Protein AF-A0A183KLT4-F1 (afdb_monomer_lite)

Radius of gyration: 26.8 Å; chains: 1; bounding box: 71×39×70 Å

pLDDT: mean 81.09, std 16.07, range [21.83, 98.5]

Organism: NCBI:txid6186

Secondary structure (DSSP, 8-state):
---------S--EEEEEEEEEEEESSTT--PPPEEEEEEEEESSS-EEEEEEEEE-TT-HHHHHHGGGHHHHHHHHTTT-EE-TT-SS------HHHHTGGGSS-EEEEEEEEETTTEEEEEEEEEEEEEEETTTEEEEEEEEEEE-SS-----SS-EEEEEEEES-TT---SEEEEE-TTS-EEEEEEEEEEEE----TT---SSPPEEEEEEEEEEE---GGGSTT-SSPSS-EEEEEEPTT-EEEEE---TTS-EEEEEEE-EEEESSPPPTTTT---SSTTEEEEEETTEEEEEEPTT-EE-TTS-EE-S--S--EETTEEPPTTEEEEETTTTEEEEPTTEEE-SSS-EEE---EETTEEPP-

InterPro domains:
  IPR000742 EGF-like domain [PS01186] (340-354)
  IPR000742 EGF-like domain [PS50026] (317-355)
  IPR000742 EGF-like domain [SM00181] (275-312)
  IPR000742 EGF-like domain [SM00181] (320-355)

Structure (mmCIF, N/CA/C/O backbone):
data_AF-A0A183KLT4-F1
#
_entry.id   AF-A0A183KLT4-F1
#
loop_
_atom_site.group_PDB
_atom_site.id
_atom_site.type_symbol
_atom_site.label_atom_id
_atom_site.label_alt_id
_atom_site.label_comp_id
_atom_site.label_asym_id
_atom_site.label_entity_id
_atom_site.label_seq_id
_atom_site.pdbx_PDB_ins_code
_atom_site.Cartn_x
_atom_site.Cartn_y
_atom_site.Cartn_z
_atom_site.occupancy
_atom_site.B_iso_or_equiv
_atom_site.auth_seq_id
_atom_site.auth_comp_id
_atom_site.auth_asym_id
_atom_site.auth_atom_id
_atom_site.pdbx_PDB_model_num
ATOM 1 N N . TYR A 1 1 ? -17.622 7.229 -24.997 1.00 25.64 1 TYR A N 1
ATOM 2 C CA . TYR A 1 1 ? -16.315 6.551 -25.055 1.00 25.64 1 TYR A CA 1
ATOM 3 C C . TYR A 1 1 ? -15.224 7.603 -25.123 1.00 25.64 1 TYR A C 1
ATOM 5 O O . TYR A 1 1 ? -14.810 7.983 -26.207 1.00 25.64 1 TYR A O 1
ATOM 13 N N . VAL A 1 2 ? -14.816 8.130 -23.969 1.00 21.83 2 VAL A N 1
ATOM 14 C CA . VAL A 1 2 ? -13.591 8.927 -23.861 1.00 21.83 2 VAL A CA 1
ATOM 15 C C . VAL A 1 2 ? -12.573 7.993 -23.232 1.00 21.83 2 VAL A C 1
ATOM 17 O O . VAL A 1 2 ? -12.642 7.698 -22.042 1.00 21.83 2 VAL A O 1
ATOM 20 N N . SER A 1 3 ? -11.702 7.434 -24.067 1.00 23.41 3 SER A N 1
ATOM 21 C CA . SER A 1 3 ? -10.514 6.732 -23.604 1.00 23.41 3 SER A CA 1
ATOM 22 C C . SER A 1 3 ? -9.622 7.754 -22.909 1.00 23.41 3 SER A C 1
ATOM 24 O O . SER A 1 3 ? -8.877 8.465 -23.575 1.00 23.41 3 SER A O 1
ATOM 26 N N . PHE A 1 4 ? -9.676 7.830 -21.580 1.00 30.61 4 PHE A N 1
ATOM 27 C CA . PHE A 1 4 ? -8.593 8.430 -20.806 1.00 30.61 4 PHE A CA 1
ATOM 28 C C . PHE A 1 4 ? -7.419 7.447 -20.813 1.00 30.61 4 PHE A C 1
ATOM 30 O O . PHE A 1 4 ? -7.148 6.727 -19.856 1.00 30.61 4 PHE A O 1
ATOM 37 N N . ALA A 1 5 ? -6.727 7.385 -21.949 1.00 31.80 5 ALA A N 1
ATOM 38 C CA . ALA A 1 5 ? -5.293 7.206 -21.891 1.00 31.80 5 ALA A CA 1
ATOM 39 C C . ALA A 1 5 ? -4.770 8.500 -21.265 1.00 31.80 5 ALA A C 1
ATOM 41 O O . ALA A 1 5 ? -4.877 9.559 -21.880 1.00 31.80 5 ALA A O 1
ATOM 42 N N . LEU A 1 6 ? -4.278 8.429 -20.027 1.00 35.75 6 LEU A N 1
ATOM 43 C CA . LEU A 1 6 ? -3.391 9.456 -19.494 1.00 35.75 6 LEU A CA 1
ATOM 44 C C . LEU A 1 6 ? -2.181 9.505 -20.433 1.00 35.75 6 LEU A C 1
ATOM 46 O O . LEU A 1 6 ? -1.230 8.740 -20.298 1.00 35.75 6 LEU A O 1
ATOM 50 N N . TYR A 1 7 ? -2.274 10.347 -21.458 1.00 32.38 7 TYR A N 1
ATOM 51 C CA . TYR A 1 7 ? -1.119 10.829 -22.186 1.00 32.38 7 TYR A CA 1
ATOM 52 C C . TYR A 1 7 ? -0.329 11.638 -21.164 1.00 32.38 7 TYR A C 1
ATOM 54 O O . TYR A 1 7 ? -0.763 12.702 -20.730 1.00 32.38 7 TYR A O 1
ATOM 62 N N . ILE A 1 8 ? 0.783 11.061 -20.718 1.00 40.00 8 ILE A N 1
ATOM 63 C CA . ILE A 1 8 ? 1.725 11.660 -19.779 1.00 40.00 8 ILE A CA 1
ATOM 64 C C . ILE A 1 8 ? 2.372 12.853 -20.496 1.00 40.00 8 ILE A C 1
ATOM 66 O O . ILE A 1 8 ? 3.409 12.732 -21.140 1.00 40.00 8 ILE A O 1
ATOM 70 N N . SER A 1 9 ? 1.715 14.010 -20.446 1.00 37.56 9 SER A N 1
ATOM 71 C CA . SER A 1 9 ? 2.406 15.294 -20.466 1.00 37.56 9 SER A CA 1
ATOM 72 C C . SER A 1 9 ? 2.870 15.577 -19.041 1.00 37.56 9 SER A C 1
ATOM 74 O O . SER A 1 9 ? 2.128 15.306 -18.101 1.00 37.56 9 SER A O 1
ATOM 76 N N . VAL A 1 10 ? 4.085 16.102 -18.908 1.00 48.03 10 VAL A N 1
ATOM 77 C CA . VAL A 1 10 ? 4.851 16.398 -17.683 1.00 48.03 10 VAL A CA 1
ATOM 78 C C . VAL A 1 10 ? 4.152 17.429 -16.774 1.00 48.03 10 VAL A C 1
ATOM 80 O O . VAL A 1 10 ? 4.676 18.505 -16.520 1.00 48.03 10 VAL A O 1
ATOM 83 N N . ASN A 1 11 ? 2.944 17.130 -16.306 1.00 58.62 11 ASN A N 1
ATOM 84 C CA . ASN A 1 11 ? 2.215 17.947 -15.349 1.00 58.62 11 ASN A CA 1
ATOM 85 C C . ASN A 1 11 ? 2.089 17.149 -14.059 1.00 58.62 11 ASN A C 1
ATOM 87 O O . ASN A 1 11 ? 1.485 16.072 -14.043 1.00 58.62 11 ASN A O 1
ATOM 91 N N . ASP A 1 12 ? 2.655 17.685 -12.984 1.00 72.00 12 ASP A N 1
ATOM 92 C CA . ASP A 1 12 ? 2.444 17.151 -11.648 1.00 72.00 12 ASP A CA 1
ATOM 93 C C . ASP A 1 12 ? 0.958 17.275 -11.294 1.00 72.00 12 ASP A C 1
ATOM 95 O O . ASP A 1 12 ? 0.362 18.349 -11.386 1.00 72.00 12 ASP A O 1
ATOM 99 N N . HIS A 1 13 ? 0.352 16.156 -10.917 1.00 83.19 13 HIS A N 1
ATOM 100 C CA . HIS A 1 13 ? -1.025 16.074 -10.461 1.00 83.19 13 HIS A CA 1
ATOM 101 C C . HIS A 1 13 ? -1.048 15.723 -8.981 1.00 83.19 13 HIS A C 1
ATOM 103 O O . HIS A 1 13 ? -0.407 14.768 -8.537 1.00 83.19 13 HIS A O 1
ATOM 109 N N . LYS A 1 14 ? -1.831 16.477 -8.217 1.00 88.19 14 LYS A N 1
ATOM 110 C CA . LYS A 1 14 ? -2.056 16.246 -6.797 1.00 88.19 14 LYS A CA 1
ATOM 111 C C . LYS A 1 14 ? -3.491 15.791 -6.562 1.00 88.19 14 LYS A C 1
ATOM 113 O O . LYS A 1 14 ? -4.429 16.470 -6.968 1.00 88.19 14 LYS A O 1
ATOM 118 N N . PHE A 1 15 ? -3.651 14.685 -5.849 1.00 90.88 15 PHE A N 1
ATOM 119 C CA . PHE A 1 15 ? -4.931 14.245 -5.306 1.00 90.88 15 PHE A CA 1
ATOM 120 C C . PHE A 1 15 ? -4.920 14.462 -3.797 1.00 90.88 15 PHE A C 1
ATOM 122 O O . PHE A 1 15 ? -3.949 14.086 -3.145 1.00 90.88 15 PHE A O 1
ATOM 129 N N . SER A 1 16 ? -5.969 15.067 -3.250 1.00 93.56 16 SER A N 1
ATOM 130 C CA . SER A 1 16 ? -6.101 15.306 -1.813 1.00 93.56 16 SER A CA 1
ATOM 131 C C . SER A 1 16 ? -7.477 14.873 -1.328 1.00 93.56 16 SER A C 1
ATOM 133 O O . SER A 1 16 ? -8.503 15.348 -1.815 1.00 93.56 16 SER A O 1
ATOM 135 N N . PHE A 1 17 ? -7.503 13.966 -0.365 1.00 95.12 17 PHE A N 1
ATOM 136 C CA . PHE A 1 17 ? -8.713 13.492 0.282 1.00 95.12 17 PHE A CA 1
ATOM 137 C C . PHE A 1 17 ? -8.612 13.738 1.777 1.00 95.12 17 PHE A C 1
ATOM 139 O O . PHE A 1 17 ? -7.556 13.557 2.386 1.00 95.12 17 PHE A O 1
ATOM 146 N N . SER A 1 18 ? -9.732 14.105 2.380 1.00 96.62 18 SER A N 1
ATOM 147 C CA . SER A 1 18 ? -9.857 14.231 3.826 1.00 96.62 18 SER A CA 1
ATOM 148 C C . SER A 1 18 ? -11.183 13.655 4.301 1.00 96.62 18 SER A C 1
ATOM 150 O O . SER A 1 18 ? -12.136 13.508 3.531 1.00 96.62 18 SER A O 1
ATOM 152 N N . GLY A 1 19 ? -11.239 13.297 5.576 1.00 96.38 19 GLY A N 1
ATOM 153 C CA . GLY A 1 19 ? -12.478 12.880 6.212 1.00 96.38 19 GLY A CA 1
ATOM 154 C C . GLY A 1 19 ? -12.228 12.269 7.575 1.00 96.38 19 GLY A C 1
ATOM 155 O O . GLY A 1 19 ? -11.370 12.751 8.319 1.00 96.38 19 GLY A O 1
ATOM 156 N N . SER A 1 20 ? -12.986 11.229 7.913 1.00 96.00 20 SER A N 1
ATOM 157 C CA . SER A 1 20 ? -12.966 10.636 9.248 1.00 96.00 20 SER A CA 1
ATOM 158 C C . SER A 1 20 ? -12.816 9.117 9.244 1.00 96.00 20 SER A C 1
ATOM 160 O O . SER A 1 20 ? -13.229 8.426 8.311 1.00 96.00 20 SER A O 1
ATOM 162 N N . LEU A 1 21 ? -12.232 8.622 10.333 1.00 96.06 21 LEU A N 1
ATOM 163 C CA . LEU A 1 21 ? -12.226 7.229 10.751 1.00 96.06 21 LEU A CA 1
ATOM 164 C C . LEU A 1 21 ? -13.146 7.083 11.966 1.00 96.06 21 LEU A C 1
ATOM 166 O O . LEU A 1 21 ? -12.898 7.675 13.020 1.00 96.06 21 LEU A O 1
ATOM 170 N N . THR A 1 22 ? -14.207 6.298 11.816 1.00 94.50 22 THR A N 1
ATOM 171 C CA . THR A 1 22 ? -15.121 5.931 12.903 1.00 94.50 22 THR A CA 1
ATOM 172 C C . THR A 1 22 ? -14.931 4.472 13.293 1.00 94.50 22 THR A C 1
ATOM 174 O O . THR A 1 22 ? -14.530 3.641 12.477 1.00 94.50 22 THR A O 1
ATOM 177 N N . THR A 1 23 ? -15.217 4.152 14.552 1.00 91.94 23 THR A N 1
ATOM 178 C CA . THR A 1 23 ? -15.043 2.810 15.109 1.00 91.94 23 THR A CA 1
ATOM 179 C C . THR A 1 23 ? -16.349 2.318 15.728 1.00 91.94 23 THR A C 1
ATOM 181 O O . THR A 1 23 ? -17.108 3.077 16.332 1.00 91.94 23 THR A O 1
ATOM 184 N N . ARG A 1 24 ? -16.643 1.031 15.539 1.00 89.44 24 ARG A N 1
ATOM 185 C CA . ARG A 1 24 ? -17.798 0.329 16.114 1.00 89.44 24 ARG A CA 1
ATOM 186 C C . ARG A 1 24 ? -17.339 -1.017 16.669 1.00 89.44 24 ARG A C 1
ATOM 188 O O . ARG A 1 24 ? -17.513 -2.053 16.027 1.00 89.44 24 ARG A O 1
ATOM 195 N N . PHE A 1 25 ? -16.715 -0.993 17.845 1.00 85.44 25 PHE A N 1
ATOM 196 C CA . PHE A 1 25 ? -16.162 -2.172 18.528 1.00 85.44 25 PHE A CA 1
ATOM 197 C C . PHE A 1 25 ? -16.965 -2.533 19.791 1.00 85.44 25 PHE A C 1
ATOM 199 O O . PHE A 1 25 ? -16.415 -2.633 20.887 1.00 85.44 25 PHE A O 1
ATOM 206 N N . GLY A 1 26 ? -18.283 -2.704 19.637 1.00 68.81 26 GLY A N 1
ATOM 207 C CA . GLY A 1 26 ? -19.222 -2.918 20.748 1.00 68.81 26 GLY A CA 1
ATOM 208 C C . GLY A 1 26 ? -19.766 -1.620 21.368 1.00 68.81 26 GLY A C 1
ATOM 209 O O . GLY A 1 26 ? -19.370 -0.522 20.987 1.00 68.81 26 GLY A O 1
ATOM 210 N N . ILE A 1 27 ? -20.717 -1.753 22.305 1.00 56.81 27 ILE A N 1
ATOM 211 C CA . ILE A 1 27 ? -21.512 -0.642 22.880 1.00 56.81 27 ILE A CA 1
ATOM 212 C C . ILE A 1 27 ? -20.676 0.270 23.802 1.00 56.81 27 ILE A C 1
ATOM 214 O O . ILE A 1 27 ? -21.000 1.443 23.957 1.00 56.81 27 ILE A O 1
ATOM 218 N N . GLU A 1 28 ? -19.587 -0.239 24.383 1.00 57.44 28 GLU A N 1
ATOM 219 C CA . GLU A 1 28 ? -18.785 0.479 25.390 1.00 57.44 28 GLU A CA 1
ATOM 220 C C . GLU A 1 28 ? -17.590 1.261 24.809 1.00 57.44 28 GLU A C 1
ATOM 222 O O . GLU A 1 28 ? -16.955 2.028 25.525 1.00 57.44 28 GLU A O 1
ATOM 227 N N . ASN A 1 29 ? -17.301 1.121 23.509 1.00 57.38 29 ASN A N 1
ATOM 228 C CA . ASN A 1 29 ? -16.076 1.627 22.874 1.00 57.38 29 ASN A CA 1
ATOM 229 C C . ASN A 1 29 ? -16.366 2.620 21.736 1.00 57.38 29 ASN A C 1
ATOM 231 O O . ASN A 1 29 ? -15.896 2.453 20.610 1.00 57.38 29 ASN A O 1
ATOM 235 N N . THR A 1 30 ? -17.162 3.656 22.005 1.00 57.12 30 THR A N 1
ATOM 236 C CA . THR A 1 30 ? -17.337 4.780 21.071 1.00 57.12 30 THR A CA 1
ATOM 237 C C . THR A 1 30 ? -16.272 5.845 21.323 1.00 57.12 30 THR A C 1
ATOM 239 O O . THR A 1 30 ? -16.405 6.636 22.259 1.00 57.12 30 THR A O 1
ATOM 242 N N . SER A 1 31 ? -15.225 5.889 20.493 1.00 66.31 31 SER A N 1
ATOM 243 C CA . SER A 1 31 ? -14.307 7.035 20.445 1.00 66.31 31 SER A CA 1
ATOM 244 C C . SER A 1 31 ? -14.887 8.159 19.590 1.00 66.31 31 SER A C 1
ATOM 246 O O . SER A 1 31 ? -15.681 7.930 18.673 1.00 66.31 31 SER A O 1
ATOM 248 N N . SER A 1 32 ? -14.430 9.386 19.840 1.00 75.56 32 SER A N 1
ATOM 249 C CA . SER A 1 32 ? -14.596 10.470 18.873 1.00 75.56 32 SER A CA 1
ATOM 250 C C . SER A 1 32 ? -14.031 10.050 17.507 1.00 75.56 32 SER A C 1
ATOM 252 O O . SER A 1 32 ? -13.032 9.324 17.464 1.00 75.56 32 SER A O 1
ATOM 254 N N . PRO A 1 33 ? -14.633 10.500 16.391 1.00 87.00 33 PRO A N 1
ATOM 255 C CA . PRO A 1 33 ? -14.085 10.243 15.068 1.00 87.00 33 PRO A CA 1
ATOM 256 C C . PRO A 1 33 ? -12.660 10.788 14.964 1.00 87.00 33 PRO A C 1
ATOM 258 O O . PRO A 1 33 ? -12.409 11.947 15.299 1.00 87.00 33 PRO A O 1
ATOM 261 N N . LEU A 1 34 ? -11.745 9.958 14.477 1.00 92.19 34 LEU A N 1
ATOM 262 C CA . LEU A 1 34 ? -10.384 10.374 14.167 1.00 92.19 34 LEU A CA 1
ATOM 263 C C . LEU A 1 34 ? -10.369 11.041 12.791 1.00 92.19 34 LEU A C 1
ATOM 265 O O . LEU A 1 34 ? -11.142 10.668 11.907 1.00 92.19 34 LEU A O 1
ATOM 269 N N . LEU A 1 35 ? -9.498 12.025 12.591 1.00 95.25 35 LEU A N 1
ATOM 270 C CA . LEU A 1 35 ? -9.359 12.677 11.291 1.00 95.25 35 LEU A CA 1
ATOM 271 C C . LEU A 1 35 ? -8.401 11.879 10.419 1.00 95.25 35 LEU A C 1
ATOM 273 O O . LEU A 1 35 ? -7.366 11.424 10.894 1.00 95.25 35 LEU A O 1
ATOM 277 N N . ILE A 1 36 ? -8.716 11.748 9.137 1.00 97.06 36 ILE A N 1
ATOM 278 C CA . ILE A 1 36 ? -7.855 11.063 8.172 1.00 97.06 36 ILE A CA 1
ATOM 279 C C . ILE A 1 36 ? -7.579 11.938 6.964 1.00 97.06 36 ILE A C 1
ATOM 281 O O . ILE A 1 36 ? -8.373 12.814 6.603 1.00 97.06 36 ILE A O 1
ATOM 285 N N . TYR A 1 37 ? -6.447 11.677 6.324 1.00 96.94 37 TYR A N 1
ATOM 286 C CA . TYR A 1 37 ? -6.060 12.352 5.098 1.00 96.94 37 TYR A CA 1
ATOM 287 C C . TYR A 1 37 ? -5.341 11.393 4.149 1.00 96.94 37 TYR A C 1
ATOM 289 O O . TYR A 1 37 ? -4.765 10.389 4.574 1.00 96.94 37 TYR A O 1
ATOM 297 N N . LEU A 1 38 ? -5.380 11.726 2.864 1.00 96.25 38 LEU A N 1
ATOM 298 C CA . LEU A 1 38 ? -4.627 11.077 1.800 1.00 96.25 38 LEU A CA 1
ATOM 299 C C . LEU A 1 38 ? -4.223 12.142 0.781 1.00 96.25 38 LEU A C 1
ATOM 301 O O . LEU A 1 38 ? -5.074 12.746 0.137 1.00 96.25 38 LEU A O 1
ATOM 305 N N . ASP A 1 39 ? -2.927 12.340 0.616 1.00 93.88 39 ASP A N 1
ATOM 306 C CA . ASP A 1 39 ? -2.317 13.241 -0.348 1.00 93.88 39 ASP A CA 1
ATOM 307 C C . ASP A 1 39 ? -1.417 12.434 -1.288 1.00 93.88 39 ASP A C 1
ATOM 309 O O . ASP A 1 39 ? -0.413 11.868 -0.867 1.00 93.88 39 ASP A O 1
ATOM 313 N N . ILE A 1 40 ? -1.749 12.397 -2.576 1.00 91.00 40 ILE A N 1
ATOM 314 C CA . ILE A 1 40 ? -0.975 11.695 -3.606 1.00 91.00 40 ILE A CA 1
ATOM 315 C C . ILE A 1 40 ? -0.411 12.736 -4.565 1.00 91.00 40 ILE A C 1
ATOM 317 O O . ILE A 1 40 ? -1.170 13.452 -5.218 1.00 91.00 40 ILE A O 1
ATOM 321 N N . GLN A 1 41 ? 0.912 12.808 -4.672 1.00 87.31 41 GLN A N 1
ATOM 322 C CA . GLN A 1 41 ? 1.616 13.572 -5.699 1.00 87.31 41 GLN A CA 1
ATOM 323 C C . GLN A 1 41 ? 2.084 12.610 -6.788 1.00 87.31 41 GLN A C 1
ATOM 325 O O . GLN A 1 41 ? 2.809 11.643 -6.532 1.00 87.31 41 GLN A O 1
ATOM 330 N N . HIS A 1 42 ? 1.631 12.867 -8.007 1.00 81.31 42 HIS A N 1
ATOM 331 C CA . HIS A 1 42 ? 1.930 12.069 -9.178 1.00 81.31 42 HIS A CA 1
ATOM 332 C C . HIS A 1 42 ? 2.584 12.946 -10.250 1.00 81.31 42 HIS A C 1
ATOM 334 O O . HIS A 1 42 ? 2.077 14.019 -10.548 1.00 81.31 42 HIS A O 1
ATOM 340 N N . GLY A 1 43 ? 3.687 12.489 -10.846 1.00 76.44 43 GLY A N 1
ATOM 341 C CA . GLY A 1 43 ? 4.427 13.238 -11.863 1.00 76.44 43 GLY A CA 1
ATOM 342 C C . GLY A 1 43 ? 5.936 13.105 -11.678 1.00 76.44 43 GLY A C 1
ATOM 343 O O . GLY A 1 43 ? 6.445 11.989 -11.521 1.00 76.44 43 GLY A O 1
ATOM 344 N N . SER A 1 44 ? 6.630 14.242 -11.702 1.00 72.69 44 SER A N 1
ATOM 345 C CA . SER A 1 44 ? 8.067 14.385 -11.452 1.00 72.69 44 SER A CA 1
ATOM 346 C C . SER A 1 44 ? 8.443 13.962 -10.029 1.00 72.69 44 SER A C 1
ATOM 348 O O . SER A 1 44 ? 9.407 13.220 -9.839 1.00 72.69 44 SER A O 1
ATOM 350 N N . LEU A 1 45 ? 7.626 14.345 -9.042 1.00 71.31 45 LEU A N 1
ATOM 351 C CA . LEU A 1 45 ? 7.724 13.886 -7.662 1.00 71.31 45 LEU A CA 1
ATOM 352 C C . LEU A 1 45 ? 6.628 12.846 -7.395 1.00 71.31 45 LEU A C 1
ATOM 354 O O . LEU A 1 45 ? 5.446 13.174 -7.300 1.00 71.31 45 LEU A O 1
ATOM 358 N N . ARG A 1 46 ? 7.014 11.571 -7.292 1.00 79.44 46 ARG A N 1
ATOM 359 C CA . ARG A 1 46 ? 6.089 10.461 -7.015 1.00 79.44 46 ARG A CA 1
ATOM 360 C C . ARG A 1 46 ? 6.086 10.173 -5.523 1.00 79.44 46 ARG A C 1
ATOM 362 O O . ARG A 1 46 ? 6.834 9.314 -5.075 1.00 79.44 46 ARG A O 1
ATOM 369 N N . ARG A 1 47 ? 5.270 10.895 -4.758 1.00 86.69 47 ARG A N 1
ATOM 370 C CA . ARG A 1 47 ? 5.188 10.730 -3.302 1.00 86.69 47 ARG A CA 1
ATOM 371 C C . ARG A 1 47 ? 3.744 10.779 -2.842 1.00 86.69 47 ARG A C 1
ATOM 373 O O . ARG A 1 47 ? 3.014 11.706 -3.174 1.00 86.69 47 ARG A O 1
ATOM 380 N N . SER A 1 48 ? 3.356 9.806 -2.040 1.00 91.88 48 SER A N 1
ATOM 381 C CA . SER A 1 48 ? 2.048 9.752 -1.397 1.00 91.88 48 SER A CA 1
ATOM 382 C C . SER A 1 48 ? 2.217 9.811 0.111 1.00 91.88 48 SER A C 1
ATOM 384 O O . SER A 1 48 ? 3.234 9.368 0.642 1.00 91.88 48 SER A O 1
ATOM 386 N N . SER A 1 49 ? 1.250 10.398 0.798 1.00 94.56 49 SER A N 1
ATOM 387 C CA . SER A 1 49 ? 1.183 10.450 2.250 1.00 94.56 49 SER A CA 1
ATOM 388 C C . SER A 1 49 ? -0.259 10.267 2.684 1.00 94.56 49 SER A C 1
ATOM 390 O O . SER A 1 49 ? -1.159 10.885 2.124 1.00 94.56 49 SER A O 1
ATOM 392 N N . SER A 1 50 ? -0.495 9.449 3.693 1.00 96.56 50 SER A N 1
ATOM 393 C CA . SER A 1 50 ? -1.807 9.301 4.315 1.00 96.56 50 SER A CA 1
ATOM 394 C C . SER A 1 50 ? -1.655 8.988 5.788 1.00 96.56 50 SER A C 1
ATOM 396 O O . SER A 1 50 ? -0.553 8.707 6.251 1.00 96.56 50 SER A O 1
ATOM 398 N N . GLY A 1 51 ? -2.743 9.062 6.542 1.00 96.31 51 GLY A N 1
ATOM 399 C CA . GLY A 1 51 ? -2.695 8.689 7.945 1.00 96.31 51 GLY A CA 1
ATOM 400 C C . GLY A 1 51 ? -3.831 9.257 8.771 1.00 96.31 51 GLY A C 1
ATOM 401 O O . GLY A 1 51 ? -4.869 9.663 8.242 1.00 96.31 51 GLY A O 1
ATOM 402 N N . ILE A 1 52 ? -3.604 9.273 10.082 1.00 95.75 52 ILE A N 1
ATOM 403 C CA . ILE A 1 52 ? -4.563 9.650 11.117 1.00 95.75 52 ILE A CA 1
ATOM 404 C C . ILE A 1 52 ? -4.036 10.884 11.844 1.00 95.75 52 ILE A C 1
ATOM 406 O O . ILE A 1 52 ? -2.869 10.933 12.220 1.00 95.75 52 ILE A O 1
ATOM 410 N N . ARG A 1 53 ? -4.899 11.869 12.083 1.00 93.38 53 ARG A N 1
ATOM 411 C CA . ARG A 1 53 ? -4.585 13.066 12.866 1.00 93.38 53 ARG A CA 1
ATOM 412 C C . ARG A 1 53 ? -5.398 13.124 14.148 1.00 93.38 53 ARG A C 1
ATOM 414 O O . ARG A 1 53 ? -6.569 12.739 14.160 1.00 93.38 53 ARG A O 1
ATOM 421 N N . GLY A 1 54 ? -4.792 13.685 15.190 1.00 89.69 54 GLY A N 1
ATOM 422 C CA . GLY A 1 54 ? -5.473 13.952 16.457 1.00 89.69 54 GLY A CA 1
ATOM 423 C C . GLY A 1 54 ? -5.660 12.718 17.346 1.00 89.69 54 GLY A C 1
ATOM 424 O O . GLY A 1 54 ? -6.571 12.697 18.173 1.00 89.69 54 GLY A O 1
ATOM 425 N N . GLY A 1 55 ? -4.836 11.684 17.167 1.00 89.31 55 GLY A N 1
ATOM 426 C CA . GLY A 1 55 ? -4.828 10.501 18.024 1.00 89.31 55 GLY A CA 1
ATOM 427 C C . GLY A 1 55 ? -4.326 10.804 19.433 1.00 89.31 55 GLY A C 1
ATOM 428 O O . GLY A 1 55 ? -3.623 11.788 19.651 1.00 89.31 55 GLY A O 1
ATOM 429 N N . ARG A 1 56 ? -4.671 9.964 20.409 1.00 88.75 56 ARG A N 1
ATOM 430 C CA . ARG A 1 56 ? -4.179 10.084 21.790 1.00 88.75 56 ARG A CA 1
ATOM 431 C C . ARG A 1 56 ? -3.515 8.781 22.204 1.00 88.75 56 ARG A C 1
ATOM 433 O O . ARG A 1 56 ? -4.103 7.721 22.041 1.00 88.75 56 ARG A O 1
ATOM 440 N N . THR A 1 57 ? -2.316 8.852 22.769 1.00 82.44 57 THR A N 1
ATOM 441 C CA . THR A 1 57 ? -1.506 7.667 23.120 1.00 82.44 57 THR A CA 1
ATOM 442 C C . THR A 1 57 ? -2.120 6.795 24.210 1.00 82.44 57 THR A C 1
ATOM 444 O O . THR A 1 57 ? -1.811 5.614 24.291 1.00 82.44 57 THR A O 1
ATOM 447 N N . ASN A 1 58 ? -2.988 7.363 25.048 1.00 84.44 58 ASN A N 1
ATOM 448 C CA . ASN A 1 58 ? -3.728 6.633 26.075 1.00 84.44 58 ASN A CA 1
ATOM 449 C C . ASN A 1 58 ? -5.073 6.073 25.580 1.00 84.44 58 ASN A C 1
ATOM 451 O O . ASN A 1 58 ? -5.775 5.417 26.348 1.00 84.44 58 ASN A O 1
ATOM 455 N N . ASP A 1 59 ? -5.458 6.347 24.331 1.00 88.88 59 ASP A N 1
ATOM 456 C CA . ASP A 1 59 ? -6.669 5.803 23.732 1.00 88.88 59 ASP A CA 1
ATOM 457 C C . ASP A 1 59 ? -6.363 4.449 23.079 1.00 88.88 59 ASP A C 1
ATOM 459 O O . ASP A 1 59 ? -5.698 4.364 22.044 1.00 88.88 59 ASP A O 1
ATOM 463 N N . ARG A 1 60 ? -6.901 3.380 23.675 1.00 90.94 60 ARG A N 1
ATOM 464 C CA . ARG A 1 60 ? -6.739 1.998 23.198 1.00 90.94 60 ARG A CA 1
ATOM 465 C C . ARG A 1 60 ? -7.248 1.804 21.771 1.00 90.94 60 ARG A C 1
ATOM 467 O O . ARG A 1 60 ? -6.737 0.957 21.034 1.00 90.94 60 ARG A O 1
ATOM 474 N N . ILE A 1 61 ? -8.255 2.580 21.362 1.00 91.31 61 ILE A N 1
ATOM 475 C CA . ILE A 1 61 ? -8.773 2.545 19.994 1.00 91.31 61 ILE A CA 1
ATOM 476 C C . ILE A 1 61 ? -7.714 3.089 19.045 1.00 91.31 61 ILE A C 1
ATOM 478 O O . ILE A 1 61 ? -7.388 2.418 18.070 1.00 91.31 61 ILE A O 1
ATOM 482 N N . TYR A 1 62 ? -7.133 4.250 19.344 1.00 91.81 62 TYR A N 1
ATOM 483 C CA . TYR A 1 62 ? -6.064 4.817 18.527 1.00 91.81 62 TYR A CA 1
ATOM 484 C C . TYR A 1 62 ? -4.840 3.890 18.470 1.00 91.81 62 TYR A C 1
ATOM 486 O O . TYR A 1 62 ? -4.376 3.583 17.372 1.00 91.81 62 TYR A O 1
ATOM 494 N N . SER A 1 63 ? -4.391 3.351 19.609 1.00 91.00 63 SER A N 1
ATOM 495 C CA . SER A 1 63 ? -3.291 2.373 19.668 1.00 91.00 63 SER A CA 1
ATOM 496 C C . SER A 1 63 ? -3.553 1.142 18.796 1.00 91.00 63 SER A C 1
ATOM 498 O O . SER A 1 63 ? -2.670 0.700 18.065 1.00 91.00 63 SER A O 1
ATOM 500 N N . THR A 1 64 ? -4.787 0.631 18.786 1.00 93.06 64 THR A N 1
ATOM 501 C CA . THR A 1 64 ? -5.183 -0.486 17.909 1.00 93.06 64 THR A CA 1
ATOM 502 C C . THR A 1 64 ? -5.242 -0.064 16.437 1.00 93.06 64 THR A C 1
ATOM 504 O O . THR A 1 64 ? -4.792 -0.797 15.557 1.00 93.06 64 THR A O 1
ATOM 507 N N . MET A 1 65 ? -5.759 1.133 16.143 1.00 93.56 65 MET A N 1
ATOM 508 C CA . MET A 1 65 ? -5.842 1.678 14.782 1.00 93.56 65 MET A CA 1
ATOM 509 C C . MET A 1 65 ? -4.479 2.022 14.184 1.00 93.56 65 MET A C 1
ATOM 511 O O . MET A 1 65 ? -4.392 2.191 12.976 1.00 93.56 65 MET A O 1
ATOM 515 N N . ARG A 1 66 ? -3.391 2.039 14.956 1.00 92.94 66 ARG A N 1
ATOM 516 C CA . ARG A 1 66 ? -2.039 2.140 14.389 1.00 92.94 66 ARG A CA 1
ATOM 517 C C . ARG A 1 66 ? -1.624 0.915 13.574 1.00 92.94 66 ARG A C 1
ATOM 519 O O . ARG A 1 66 ? -0.774 1.044 12.704 1.00 92.94 66 ARG A O 1
ATOM 526 N N . LEU A 1 67 ? -2.245 -0.244 13.794 1.00 94.06 67 LEU A N 1
ATOM 527 C CA . LEU A 1 67 ? -1.926 -1.482 13.071 1.00 94.06 67 LEU A CA 1
ATOM 528 C C . LEU A 1 67 ? -2.524 -1.555 11.655 1.00 94.06 67 LEU A C 1
ATOM 530 O O . LEU A 1 67 ? -2.332 -2.541 10.946 1.00 94.06 67 LEU A O 1
ATOM 534 N N . ILE A 1 68 ? -3.259 -0.525 11.226 1.00 95.31 68 ILE A N 1
ATOM 535 C CA . ILE A 1 68 ? -3.970 -0.515 9.938 1.00 95.31 68 ILE A CA 1
ATOM 536 C C . ILE A 1 68 ? -3.135 0.130 8.824 1.00 95.31 68 ILE A C 1
ATOM 538 O O . ILE A 1 68 ? -3.681 0.449 7.769 1.00 95.31 68 ILE A O 1
ATOM 542 N N . THR A 1 69 ? -1.818 0.287 9.010 1.00 94.31 69 THR A N 1
ATOM 543 C CA . THR A 1 69 ? -0.898 0.786 7.970 1.00 94.31 69 THR A CA 1
ATOM 544 C C . THR A 1 69 ? -1.073 0.116 6.601 1.00 94.31 69 THR A C 1
ATOM 546 O O . THR A 1 69 ? -0.986 0.848 5.610 1.00 94.31 69 THR A O 1
ATOM 549 N N . PRO A 1 70 ? -1.477 -1.173 6.467 1.00 94.81 70 PRO A N 1
ATOM 550 C CA . PRO A 1 70 ? -1.790 -1.733 5.153 1.00 94.81 70 PRO A CA 1
ATOM 551 C C . PRO A 1 70 ? -2.900 -0.996 4.398 1.00 94.81 70 PRO A C 1
ATOM 553 O O . PRO A 1 70 ? -2.831 -0.872 3.175 1.00 94.81 70 PRO A O 1
ATOM 556 N N . VAL A 1 71 ? -3.898 -0.448 5.101 1.00 97.31 71 VAL A N 1
ATOM 557 C CA . VAL A 1 71 ? -4.925 0.413 4.492 1.00 97.31 71 VAL A CA 1
ATOM 558 C C . VAL A 1 71 ? -4.258 1.626 3.852 1.00 97.31 71 VAL A C 1
ATOM 560 O O . VAL A 1 71 ? -4.492 1.907 2.678 1.00 97.31 71 VAL A O 1
ATOM 563 N N . PHE A 1 72 ? -3.389 2.318 4.589 1.00 96.31 72 PHE A N 1
ATOM 564 C CA . PHE A 1 72 ? -2.705 3.522 4.117 1.00 96.31 72 PHE A CA 1
ATOM 565 C C . PHE A 1 72 ? -1.765 3.240 2.942 1.00 96.31 72 PHE A C 1
ATOM 567 O O . PHE A 1 72 ? -1.826 3.958 1.945 1.00 96.31 72 PHE A O 1
ATOM 574 N N . HIS A 1 73 ? -1.001 2.148 2.977 1.00 94.56 73 HIS A N 1
ATOM 575 C CA . HIS A 1 73 ? -0.143 1.738 1.861 1.00 94.56 73 HIS A CA 1
ATOM 576 C C . HIS A 1 73 ? -0.940 1.436 0.581 1.00 94.56 73 HIS A C 1
ATOM 578 O O . HIS A 1 73 ? -0.585 1.897 -0.512 1.00 94.56 73 HIS A O 1
ATOM 584 N N . ILE A 1 74 ? -2.066 0.720 0.692 1.00 95.50 74 ILE A N 1
ATOM 585 C CA . ILE A 1 74 ? -2.942 0.455 -0.459 1.00 95.50 74 ILE A CA 1
ATOM 586 C C . ILE A 1 74 ? -3.562 1.745 -0.999 1.00 95.50 74 ILE A C 1
ATOM 588 O O . ILE A 1 74 ? -3.566 1.956 -2.216 1.00 95.50 74 ILE A O 1
ATOM 592 N N . LEU A 1 75 ? -4.029 2.640 -0.130 1.00 95.56 75 LEU A N 1
ATOM 593 C CA . LEU A 1 75 ? -4.590 3.927 -0.542 1.00 95.56 75 LEU A CA 1
ATOM 594 C C . LEU A 1 75 ? -3.545 4.838 -1.200 1.00 95.56 75 LEU A C 1
ATOM 596 O O . LEU A 1 75 ? -3.822 5.429 -2.244 1.00 95.56 75 LEU A O 1
ATOM 600 N N . ASN A 1 76 ? -2.327 4.888 -0.663 1.00 94.38 76 ASN A N 1
ATOM 601 C CA . ASN A 1 76 ? -1.196 5.602 -1.255 1.00 94.38 76 ASN A CA 1
ATOM 602 C C . ASN A 1 76 ? -0.869 5.076 -2.664 1.00 94.38 76 ASN A C 1
ATOM 604 O O . ASN A 1 76 ? -0.501 5.839 -3.556 1.00 94.38 76 ASN A O 1
ATOM 608 N N . SER A 1 77 ? -1.066 3.779 -2.912 1.00 92.50 77 SER A N 1
ATOM 609 C CA . SER A 1 77 ? -0.812 3.149 -4.216 1.00 92.50 77 SER A CA 1
ATOM 610 C C . SER A 1 77 ? -1.891 3.393 -5.280 1.00 92.50 77 SER A C 1
ATOM 612 O O . SER A 1 77 ? -1.749 2.944 -6.421 1.00 92.50 77 SER A O 1
ATOM 614 N N . MET A 1 78 ? -2.973 4.103 -4.962 1.00 91.38 78 MET A N 1
ATOM 615 C CA . MET A 1 78 ? -4.170 4.146 -5.808 1.00 91.38 78 MET A CA 1
ATOM 616 C C . MET A 1 78 ? -3.933 4.719 -7.209 1.00 91.38 78 MET A C 1
ATOM 618 O O . MET A 1 78 ? -4.470 4.188 -8.182 1.00 91.38 78 MET A O 1
ATOM 622 N N . VAL A 1 79 ? -3.097 5.756 -7.319 1.00 88.88 79 VAL A N 1
ATOM 623 C CA . VAL A 1 79 ? -2.692 6.385 -8.594 1.00 88.88 79 VAL A CA 1
ATOM 624 C C . VAL A 1 79 ? -1.243 6.012 -8.954 1.00 88.88 79 VAL A C 1
ATOM 626 O O . VAL A 1 79 ? -0.561 6.718 -9.696 1.00 88.88 79 VAL A O 1
ATOM 629 N N . SER A 1 80 ? -0.743 4.890 -8.422 1.00 86.44 80 SER A N 1
ATOM 630 C CA . SER A 1 80 ? 0.604 4.392 -8.720 1.00 86.44 80 SER A CA 1
ATOM 631 C C . SER A 1 80 ? 0.811 4.192 -10.220 1.00 86.44 80 SER A C 1
ATOM 633 O O . SER A 1 80 ? -0.127 3.968 -10.994 1.00 86.44 80 SER A O 1
ATOM 635 N N . SER A 1 81 ? 2.067 4.312 -10.636 1.00 81.56 81 SER A N 1
ATOM 636 C CA . SER A 1 81 ? 2.453 4.251 -12.041 1.00 81.56 81 SER A CA 1
ATOM 637 C C . SER A 1 81 ? 3.338 3.060 -12.345 1.00 81.56 81 SER A C 1
ATOM 639 O O . SER A 1 81 ? 4.081 2.606 -11.467 1.00 81.56 81 SER A O 1
ATOM 641 N N . PRO A 1 82 ? 3.275 2.565 -13.593 1.00 82.69 82 PRO A N 1
ATOM 642 C CA . PRO A 1 82 ? 4.203 1.558 -14.043 1.00 82.69 82 PRO A CA 1
ATOM 643 C C . PRO A 1 82 ? 5.625 2.108 -14.025 1.00 82.69 82 PRO A C 1
ATOM 645 O O . PRO A 1 82 ? 5.884 3.309 -14.141 1.00 82.69 82 PRO A O 1
ATOM 648 N N . CYS A 1 83 ? 6.557 1.187 -13.890 1.00 75.44 83 CYS A N 1
ATOM 649 C CA . CYS A 1 83 ? 7.966 1.475 -14.006 1.00 75.44 83 CYS A CA 1
ATOM 650 C C . CYS A 1 83 ? 8.412 1.536 -15.470 1.00 75.44 83 CYS A C 1
ATOM 652 O O . CYS A 1 83 ? 8.065 0.670 -16.269 1.00 75.44 83 CYS A O 1
ATOM 654 N N . GLU A 1 84 ? 9.204 2.554 -15.806 1.00 66.88 84 GLU A N 1
ATOM 655 C CA . GLU A 1 84 ? 9.623 2.853 -17.183 1.00 66.88 84 GLU A CA 1
ATOM 656 C C . GLU A 1 84 ? 10.738 1.926 -17.696 1.00 66.88 84 GLU A C 1
ATOM 658 O O . GLU A 1 84 ? 10.840 1.693 -18.896 1.00 66.88 84 GLU A O 1
ATOM 663 N N . ASN A 1 85 ? 11.531 1.337 -16.794 1.00 62.44 85 ASN A N 1
ATOM 664 C CA . ASN A 1 85 ? 12.706 0.527 -17.140 1.00 62.44 85 ASN A CA 1
ATOM 665 C C . ASN A 1 85 ? 12.391 -0.945 -17.460 1.00 62.44 85 ASN A C 1
ATOM 667 O O . ASN A 1 85 ? 13.311 -1.737 -17.658 1.00 62.44 85 ASN A O 1
ATOM 671 N N . ILE A 1 86 ? 11.115 -1.343 -17.500 1.00 60.34 86 ILE A N 1
ATOM 672 C CA . ILE A 1 86 ? 10.736 -2.733 -17.770 1.00 60.34 86 ILE A CA 1
ATOM 673 C C . ILE A 1 86 ? 10.527 -2.905 -19.283 1.00 60.34 86 ILE A C 1
ATOM 675 O O . ILE A 1 86 ? 9.615 -2.302 -19.849 1.00 60.34 86 ILE A O 1
ATOM 679 N N . PRO A 1 87 ? 11.316 -3.758 -19.964 1.00 52.34 87 PRO A N 1
ATOM 680 C CA . PRO A 1 87 ? 11.285 -3.892 -21.425 1.00 52.34 87 PRO A CA 1
ATOM 681 C C . PRO A 1 87 ? 9.978 -4.492 -21.972 1.00 52.34 87 PRO A C 1
ATOM 683 O O . PRO A 1 87 ? 9.733 -4.470 -23.181 1.00 52.34 87 PRO A O 1
ATOM 686 N N . LYS A 1 88 ? 9.115 -5.038 -21.107 1.00 57.81 88 LYS A N 1
ATOM 687 C CA . LYS A 1 88 ? 7.837 -5.635 -21.497 1.00 57.81 88 LYS A CA 1
ATOM 688 C C . LYS A 1 88 ? 6.725 -4.588 -21.479 1.00 57.81 88 LYS A C 1
ATOM 690 O O . LYS A 1 88 ? 6.368 -4.068 -20.429 1.00 57.81 88 LYS A O 1
ATOM 695 N N . ARG A 1 89 ? 6.115 -4.363 -22.649 1.00 60.53 89 ARG A N 1
ATOM 696 C CA . ARG A 1 89 ? 4.907 -3.540 -22.881 1.00 60.53 89 ARG A CA 1
ATOM 697 C C . ARG A 1 89 ? 3.635 -4.137 -22.250 1.00 60.53 89 ARG A C 1
ATOM 699 O O . ARG A 1 89 ? 2.570 -4.133 -22.866 1.00 60.53 89 ARG A O 1
ATOM 706 N N . GLU A 1 90 ? 3.730 -4.724 -21.064 1.00 76.56 90 GLU A N 1
ATOM 707 C CA . GLU A 1 90 ? 2.564 -5.263 -20.379 1.00 76.56 90 GLU A CA 1
ATOM 708 C C . GLU A 1 90 ? 1.786 -4.136 -19.711 1.00 76.56 90 GLU A C 1
ATOM 710 O O . GLU A 1 90 ? 2.334 -3.296 -19.000 1.00 76.56 90 GLU A O 1
ATOM 715 N N . ARG A 1 91 ? 0.478 -4.106 -19.965 1.00 82.31 91 ARG A N 1
ATOM 716 C CA . ARG A 1 91 ? -0.393 -3.078 -19.410 1.00 82.31 91 ARG A CA 1
ATOM 717 C C . ARG A 1 91 ? -0.625 -3.339 -17.926 1.00 82.31 91 ARG A C 1
ATOM 719 O O . ARG A 1 91 ? -1.013 -4.442 -17.539 1.00 82.31 91 ARG A O 1
ATOM 726 N N . VAL A 1 92 ? -0.417 -2.300 -17.131 1.00 86.12 92 VAL A N 1
ATOM 727 C CA . VAL A 1 92 ? -0.629 -2.284 -15.684 1.00 86.12 92 VAL A CA 1
ATOM 728 C C . VAL A 1 92 ? -1.843 -1.399 -15.382 1.00 86.12 92 VAL A C 1
ATOM 730 O O . VAL A 1 92 ? -2.044 -0.397 -16.069 1.00 86.12 92 VAL A O 1
ATOM 733 N N . TYR A 1 93 ? -2.663 -1.757 -14.391 1.00 88.31 93 TYR A N 1
ATOM 734 C CA . TYR A 1 93 ? -3.917 -1.055 -14.095 1.00 88.31 93 TYR A CA 1
ATOM 735 C C . TYR A 1 93 ? -4.001 -0.654 -12.623 1.00 88.31 93 TYR A C 1
ATOM 737 O O . TYR A 1 93 ? -4.332 -1.477 -11.786 1.00 88.31 93 TYR A O 1
ATOM 745 N N . ASN A 1 94 ? -3.738 0.609 -12.293 1.00 90.31 94 ASN A N 1
ATOM 746 C CA . ASN A 1 94 ? -3.859 1.077 -10.910 1.00 90.31 94 ASN A CA 1
ATOM 747 C C . ASN A 1 94 ? -5.320 1.115 -10.418 1.00 90.31 94 ASN A C 1
ATOM 749 O O . ASN A 1 94 ? -6.267 1.093 -11.212 1.00 90.31 94 ASN A O 1
ATOM 753 N N . LEU A 1 95 ? -5.505 1.193 -9.096 1.00 91.56 95 LEU A N 1
ATOM 754 C CA . LEU A 1 95 ? -6.834 1.163 -8.474 1.00 91.56 95 LEU A CA 1
ATOM 755 C C . LEU A 1 95 ? -7.707 2.341 -8.905 1.00 91.5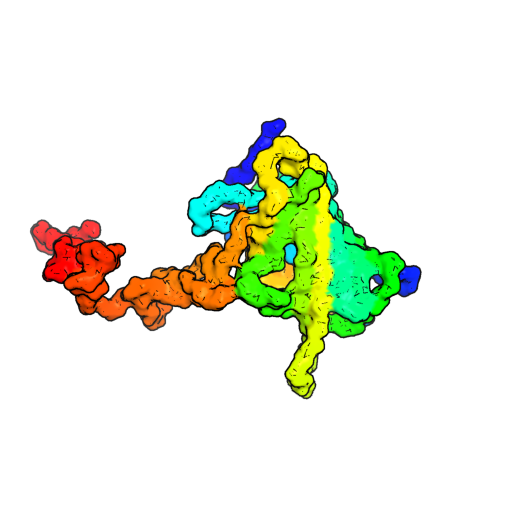6 95 LEU A C 1
ATOM 757 O O . LEU A 1 95 ? -8.908 2.166 -9.069 1.00 91.56 95 LEU A O 1
ATOM 761 N N . PHE A 1 96 ? -7.118 3.512 -9.155 1.00 90.75 96 PHE A N 1
ATOM 762 C CA . PHE A 1 96 ? -7.839 4.669 -9.681 1.00 90.75 96 PHE A CA 1
ATOM 763 C C . PHE A 1 96 ? -8.482 4.357 -11.040 1.00 90.75 96 PHE A C 1
ATOM 765 O O . PHE A 1 96 ? -9.668 4.608 -11.251 1.00 90.75 96 PHE A O 1
ATOM 772 N N . THR A 1 97 ? -7.727 3.735 -11.948 1.00 89.12 97 THR A N 1
ATOM 773 C CA . THR A 1 97 ? -8.217 3.313 -13.267 1.00 89.12 97 THR A CA 1
ATOM 774 C C . THR A 1 97 ? -9.280 2.225 -13.134 1.00 89.12 97 THR A C 1
ATOM 776 O O . THR A 1 97 ? -10.352 2.325 -13.734 1.00 89.12 97 THR A O 1
ATOM 779 N N . LEU A 1 98 ? -9.019 1.202 -12.314 1.00 90.06 98 LEU A N 1
ATOM 780 C CA . LEU A 1 98 ? -9.970 0.115 -12.061 1.00 90.06 98 LEU A CA 1
ATOM 781 C C . LEU A 1 98 ? -11.252 0.614 -11.386 1.00 90.06 98 LEU A C 1
ATOM 783 O O . LEU A 1 98 ? -12.322 0.093 -11.677 1.00 90.06 98 LEU A O 1
ATOM 787 N N . GLY A 1 99 ? -11.164 1.674 -10.584 1.00 88.81 99 GLY A N 1
ATOM 788 C CA . GLY A 1 99 ? -12.275 2.402 -9.978 1.00 88.81 99 GLY A CA 1
ATOM 789 C C . GLY A 1 99 ? -12.982 3.389 -10.913 1.00 88.81 99 GLY A C 1
ATOM 790 O O . GLY A 1 99 ? -13.736 4.234 -10.433 1.00 88.81 99 GLY A O 1
ATOM 791 N N . ASN A 1 100 ? -12.731 3.330 -12.228 1.00 87.50 100 ASN A N 1
ATOM 792 C CA . ASN A 1 100 ? -13.281 4.247 -13.236 1.00 87.50 100 ASN A CA 1
ATOM 793 C C . ASN A 1 100 ? -13.003 5.730 -12.910 1.00 87.50 100 ASN A C 1
ATOM 795 O O . ASN A 1 100 ? -13.883 6.586 -13.010 1.00 87.50 100 ASN A O 1
ATOM 799 N N . GLY A 1 101 ? -11.785 6.021 -12.449 1.00 87.12 101 GLY A N 1
ATOM 800 C CA . GLY A 1 101 ? -11.346 7.361 -12.066 1.00 87.12 101 GLY A CA 1
ATOM 801 C C . GLY A 1 101 ? -12.078 7.940 -10.855 1.00 87.12 101 GLY A C 1
ATOM 802 O O . GLY A 1 101 ? -12.144 9.157 -10.724 1.00 87.12 101 GLY A O 1
ATOM 803 N N . LEU A 1 102 ? -12.671 7.086 -10.010 1.00 86.94 102 LEU A N 1
ATOM 804 C CA . LEU A 1 102 ? -13.467 7.482 -8.840 1.00 86.94 102 LEU A CA 1
ATOM 805 C C . LEU A 1 102 ? -14.670 8.380 -9.183 1.00 86.94 102 LEU A C 1
ATOM 807 O O . LEU A 1 102 ? -15.137 9.148 -8.344 1.00 86.94 102 LEU A O 1
ATOM 811 N N . GLN A 1 103 ? -15.208 8.268 -10.405 1.00 83.38 103 GLN A N 1
ATOM 812 C CA . GLN A 1 103 ? -16.444 8.961 -10.814 1.00 83.38 103 GLN A CA 1
ATOM 813 C C . GLN A 1 103 ? -17.657 8.577 -9.955 1.00 83.38 103 GLN A C 1
ATOM 815 O O . GLN A 1 103 ? -18.669 9.274 -9.934 1.00 83.38 103 GLN A O 1
ATOM 820 N N . ARG A 1 104 ? -17.572 7.430 -9.283 1.00 86.44 104 ARG A N 1
ATOM 821 C CA . ARG A 1 104 ? -18.508 6.962 -8.267 1.00 86.44 104 ARG A CA 1
ATOM 822 C C . ARG A 1 104 ? -17.719 6.575 -7.019 1.00 86.44 104 ARG A C 1
ATOM 824 O O . ARG A 1 104 ? -16.521 6.311 -7.148 1.00 86.44 104 ARG A O 1
ATOM 831 N N . PRO A 1 105 ? -18.379 6.487 -5.850 1.00 89.31 105 PRO A N 1
ATOM 832 C CA . PRO A 1 105 ? -17.735 6.014 -4.636 1.00 89.31 105 PRO A CA 1
ATOM 833 C C . PRO A 1 105 ? -17.019 4.681 -4.875 1.00 89.31 105 PRO A C 1
ATOM 835 O O . PRO A 1 105 ? -17.636 3.696 -5.284 1.00 89.31 105 PRO A O 1
ATOM 838 N N . PHE A 1 106 ? -15.711 4.668 -4.651 1.00 91.88 106 PHE A N 1
ATOM 839 C CA . PHE A 1 106 ? -14.887 3.473 -4.727 1.00 91.88 106 PHE A CA 1
ATOM 840 C C . PHE A 1 106 ? -14.776 2.878 -3.335 1.00 91.88 106 PHE A C 1
ATOM 842 O O . PHE A 1 106 ? -14.302 3.535 -2.405 1.00 91.88 106 PHE A O 1
ATOM 849 N N . LYS A 1 107 ? -15.257 1.645 -3.196 1.00 94.88 107 LYS A N 1
ATOM 850 C CA . LYS A 1 107 ? -15.350 0.963 -1.914 1.00 94.88 107 LYS A CA 1
ATOM 851 C C . LYS A 1 107 ? -14.321 -0.154 -1.846 1.00 94.88 107 LYS A C 1
ATOM 853 O O . LYS A 1 107 ? -14.291 -1.023 -2.716 1.00 94.88 107 LYS A O 1
ATOM 858 N N . VAL A 1 108 ? -13.531 -0.148 -0.779 1.00 97.12 108 VAL A N 1
ATOM 859 C CA . VAL A 1 108 ? -12.583 -1.211 -0.437 1.00 97.12 108 VAL A CA 1
ATOM 860 C C . VAL A 1 108 ? -12.930 -1.741 0.946 1.00 97.12 108 VAL A C 1
ATOM 862 O O . VAL A 1 108 ? -13.069 -0.975 1.898 1.00 97.12 108 VAL A O 1
ATOM 865 N N . LEU A 1 109 ? -13.099 -3.051 1.058 1.00 98.12 109 LEU A N 1
ATOM 866 C CA . LEU A 1 109 ? -13.320 -3.749 2.316 1.00 98.12 109 LEU A CA 1
ATOM 867 C C . LEU A 1 109 ? -12.038 -4.477 2.696 1.00 98.12 109 LEU A C 1
ATOM 869 O O . LEU A 1 109 ? -11.661 -5.432 2.023 1.00 98.12 109 LEU A O 1
ATOM 873 N N . PHE A 1 110 ? -11.391 -4.027 3.764 1.00 98.50 110 PHE A N 1
ATOM 874 C CA . PHE A 1 110 ? -10.231 -4.678 4.356 1.00 98.50 110 PHE A CA 1
ATOM 875 C C . PHE A 1 110 ? -10.680 -5.563 5.511 1.00 98.50 110 PHE A C 1
ATOM 877 O O . PHE A 1 110 ? -11.429 -5.119 6.381 1.00 98.50 110 PHE A O 1
ATOM 884 N N . GLN A 1 111 ? -10.206 -6.797 5.538 1.00 98.31 111 GLN A N 1
ATOM 885 C CA . GLN A 1 111 ? -10.427 -7.731 6.632 1.00 98.31 111 GLN A CA 1
ATOM 886 C C . GLN A 1 111 ? -9.122 -7.879 7.394 1.00 98.31 111 GLN A C 1
ATOM 888 O O . GLN A 1 111 ? -8.101 -8.167 6.776 1.00 98.31 111 GLN A O 1
ATOM 893 N N . PHE A 1 112 ? -9.170 -7.688 8.707 1.00 98.12 112 PHE A N 1
ATOM 894 C CA . PHE A 1 112 ? -8.032 -7.816 9.606 1.00 98.12 112 PHE A CA 1
ATOM 895 C C . PHE A 1 112 ? -8.259 -8.967 10.583 1.00 98.12 112 PHE A C 1
ATOM 897 O O . PHE A 1 112 ? -9.341 -9.106 11.154 1.00 98.12 112 PHE A O 1
ATOM 904 N N . ASP A 1 113 ? -7.215 -9.759 10.789 1.00 97.19 113 ASP A N 1
ATOM 905 C CA . ASP A 1 113 ? -7.093 -10.753 11.849 1.00 97.19 113 ASP A CA 1
ATOM 906 C C . ASP A 1 113 ? -5.769 -10.493 12.568 1.00 97.19 113 ASP A C 1
ATOM 908 O O . ASP A 1 113 ? -4.686 -10.825 12.075 1.00 97.19 113 ASP A O 1
ATOM 912 N N . ILE A 1 114 ? -5.871 -9.796 13.697 1.00 95.31 114 ILE A N 1
ATOM 913 C CA . ILE A 1 114 ? -4.720 -9.330 14.461 1.00 95.31 114 ILE A CA 1
ATOM 914 C C . ILE A 1 114 ? -4.522 -10.257 15.652 1.00 95.31 114 ILE A C 1
ATOM 916 O O . ILE A 1 114 ? -5.421 -10.438 16.482 1.00 95.31 114 ILE A O 1
ATOM 920 N N . GLU A 1 115 ? -3.320 -10.820 15.749 1.00 92.56 115 GLU A N 1
ATOM 921 C CA . GLU A 1 115 ? -2.923 -11.679 16.858 1.00 92.56 115 GLU A CA 1
ATOM 922 C C . GLU A 1 115 ? -3.206 -10.989 18.208 1.00 92.56 115 GLU A C 1
ATOM 924 O O . GLU A 1 115 ? -2.902 -9.820 18.388 1.00 92.56 115 GLU A O 1
ATOM 929 N N . ARG A 1 116 ? -3.830 -11.695 19.162 1.00 88.62 116 ARG A N 1
ATOM 930 C CA . ARG A 1 116 ? -4.225 -11.188 20.502 1.00 88.62 116 ARG A CA 1
ATOM 931 C C . ARG A 1 116 ? -5.275 -10.068 20.545 1.00 88.62 116 ARG A C 1
ATOM 933 O O . ARG A 1 116 ? -5.753 -9.800 21.645 1.00 88.62 116 ARG A O 1
ATOM 940 N N . VAL A 1 117 ? -5.668 -9.467 19.420 1.00 93.75 117 VAL A N 1
ATOM 941 C CA . VAL A 1 117 ? -6.723 -8.433 19.355 1.00 93.75 117 VAL A CA 1
ATOM 942 C C . VAL A 1 117 ? -8.049 -9.016 18.875 1.00 93.75 117 VAL A C 1
ATOM 944 O O . VAL A 1 117 ? -9.089 -8.748 19.477 1.00 93.75 117 VAL A O 1
ATOM 947 N N . GLY A 1 118 ? -8.019 -9.827 17.816 1.00 94.75 118 GLY A N 1
ATOM 948 C CA . GLY A 1 118 ? -9.205 -10.397 17.177 1.00 94.75 118 GLY A CA 1
ATOM 949 C C . GLY A 1 118 ? -9.445 -9.862 15.765 1.00 94.75 118 GLY A C 1
ATOM 950 O O . GLY A 1 118 ? -8.575 -9.238 15.150 1.00 94.75 118 GLY A O 1
ATOM 951 N N . LYS A 1 119 ? -10.643 -10.140 15.241 1.00 96.31 119 LYS A N 1
ATOM 952 C CA . LYS A 1 119 ? -11.003 -9.865 13.847 1.00 96.31 119 LYS A CA 1
ATOM 953 C C . LYS A 1 119 ? -11.890 -8.641 13.717 1.00 96.31 119 LYS A C 1
ATOM 955 O O . LYS A 1 119 ? -12.894 -8.507 14.417 1.00 96.31 119 LYS A O 1
ATOM 960 N N . PHE A 1 120 ? -11.567 -7.771 12.772 1.00 96.81 120 PHE A N 1
ATOM 961 C CA . PHE A 1 120 ? -12.415 -6.634 12.425 1.00 96.81 120 PHE A CA 1
ATOM 962 C C . PHE A 1 120 ? -12.294 -6.280 10.947 1.00 96.81 120 PHE A C 1
ATOM 964 O O . PHE A 1 120 ? -11.400 -6.733 10.235 1.00 96.81 120 PHE A O 1
ATOM 971 N N . THR A 1 121 ? -13.242 -5.484 10.470 1.00 97.75 121 THR A N 1
ATOM 972 C CA . THR A 1 121 ? -13.291 -5.010 9.087 1.00 97.75 121 THR A CA 1
ATOM 973 C C . THR A 1 121 ? -13.088 -3.506 9.057 1.00 97.75 121 THR A C 1
ATOM 975 O O . THR A 1 121 ? -13.627 -2.798 9.906 1.00 97.75 121 THR A O 1
ATOM 978 N N . ILE A 1 122 ? -12.351 -3.017 8.061 1.00 98.06 122 ILE A N 1
ATOM 979 C CA . ILE A 1 122 ? -12.312 -1.601 7.699 1.00 98.06 122 ILE A CA 1
ATOM 980 C C . ILE A 1 122 ? -12.962 -1.433 6.339 1.00 98.06 122 ILE A C 1
ATOM 982 O O . ILE A 1 122 ? -12.494 -1.969 5.336 1.00 98.06 122 ILE A O 1
ATOM 986 N N . GLN A 1 123 ? -14.028 -0.647 6.294 1.00 97.88 123 GLN A N 1
ATOM 987 C CA . GLN A 1 123 ? -14.608 -0.180 5.049 1.00 97.88 123 GLN A CA 1
ATOM 988 C C . GLN A 1 123 ? -14.028 1.187 4.706 1.00 97.88 123 GLN A C 1
ATOM 990 O O . GLN A 1 123 ? -14.291 2.159 5.408 1.00 97.88 123 GLN A O 1
ATOM 995 N N . ALA A 1 124 ? -13.290 1.260 3.602 1.00 97.62 124 ALA A N 1
ATOM 996 C CA . ALA A 1 124 ? -12.842 2.507 3.008 1.00 97.62 124 ALA A CA 1
ATOM 997 C C . ALA A 1 124 ? -13.759 2.902 1.852 1.00 97.62 124 ALA A C 1
ATOM 999 O O . ALA A 1 124 ? -13.976 2.116 0.928 1.00 97.62 124 ALA A O 1
ATOM 1000 N N . VAL A 1 125 ? -14.282 4.123 1.889 1.00 95.94 125 VAL A N 1
ATOM 1001 C CA . VAL A 1 125 ? -15.077 4.710 0.808 1.00 95.94 125 VAL A CA 1
ATOM 1002 C C . VAL A 1 125 ? -14.402 5.993 0.359 1.00 95.94 125 VAL A C 1
ATOM 1004 O O . VAL A 1 125 ? -14.221 6.914 1.153 1.00 95.94 125 VAL A O 1
ATOM 1007 N N . LEU A 1 126 ? -14.037 6.048 -0.919 1.00 94.00 126 LEU A N 1
ATOM 1008 C CA . LEU A 1 126 ? -13.420 7.215 -1.534 1.00 94.00 126 LEU A CA 1
ATOM 1009 C C . LEU A 1 126 ? -14.328 7.800 -2.597 1.00 94.00 126 LEU A C 1
ATOM 1011 O O . LEU A 1 126 ? -14.818 7.076 -3.464 1.00 94.00 126 LEU A O 1
ATOM 1015 N N . GLN A 1 127 ? -14.501 9.113 -2.569 1.00 91.81 127 GLN A N 1
ATOM 1016 C CA . GLN A 1 127 ? -15.304 9.827 -3.546 1.00 91.81 127 GLN A CA 1
ATOM 1017 C C . GLN A 1 127 ? -14.576 11.086 -3.994 1.00 91.81 127 GLN A C 1
ATOM 1019 O O . GLN A 1 127 ? -14.153 11.895 -3.172 1.00 91.81 127 GLN A O 1
ATOM 1024 N N . LEU A 1 128 ? -14.444 11.258 -5.306 1.00 90.62 128 LEU A N 1
ATOM 1025 C CA . LEU A 1 128 ? -13.898 12.476 -5.883 1.00 90.62 128 LEU A CA 1
ATOM 1026 C C . LEU A 1 128 ? -15.000 13.541 -5.981 1.00 90.62 128 LEU A C 1
ATOM 1028 O O . LEU A 1 128 ? -16.117 13.231 -6.397 1.00 90.62 128 LEU A O 1
ATOM 1032 N N . HIS A 1 129 ? -14.702 14.773 -5.574 1.00 86.19 129 HIS A N 1
ATOM 1033 C CA . HIS A 1 129 ? -15.641 15.899 -5.615 1.00 86.19 129 HIS A CA 1
ATOM 1034 C C . HIS A 1 129 ? -15.311 16.841 -6.765 1.00 86.19 129 HIS A C 1
ATOM 1036 O O . HIS A 1 129 ? -16.147 17.050 -7.641 1.00 86.19 129 HIS A O 1
ATOM 1042 N N . ASP A 1 130 ? -14.074 17.337 -6.796 1.00 78.56 130 ASP A N 1
ATOM 1043 C CA . ASP A 1 130 ? -13.629 18.289 -7.803 1.00 78.56 130 ASP A CA 1
ATOM 1044 C C . ASP A 1 130 ? -12.442 17.721 -8.573 1.00 78.56 130 ASP A C 1
ATOM 1046 O O . ASP A 1 130 ? -11.444 17.274 -8.002 1.00 78.56 130 ASP A O 1
ATOM 1050 N N . PHE A 1 131 ? -12.537 17.782 -9.899 1.00 72.19 131 PHE A N 1
ATOM 1051 C CA . PHE A 1 131 ? -11.422 17.514 -10.795 1.00 72.19 131 PHE A CA 1
ATOM 1052 C C . PHE A 1 131 ? -11.129 18.785 -11.585 1.00 72.19 131 PHE A C 1
ATOM 1054 O O . PHE A 1 131 ? -11.795 19.085 -12.578 1.00 72.19 131 PHE A O 1
ATOM 1061 N N . THR A 1 132 ? -10.146 19.563 -11.130 1.00 66.44 132 THR A N 1
ATOM 1062 C CA . THR A 1 132 ? -9.671 20.702 -11.920 1.00 66.44 132 THR A CA 1
ATOM 1063 C C . THR A 1 132 ? -8.754 20.168 -13.012 1.00 66.44 132 THR A C 1
ATOM 1065 O O . THR A 1 132 ? -7.806 19.434 -12.743 1.00 66.44 132 THR A O 1
ATOM 1068 N N . THR A 1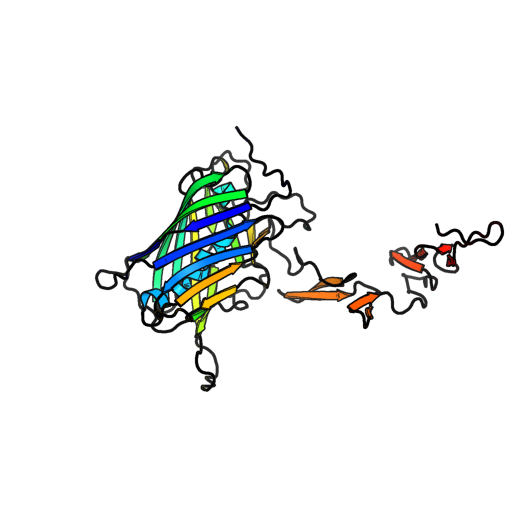 133 ? -9.035 20.519 -14.263 1.00 59.09 133 THR A N 1
ATOM 1069 C CA . THR A 1 133 ? -8.444 19.917 -15.472 1.00 59.09 133 THR A CA 1
ATOM 1070 C C . THR A 1 133 ? -6.938 20.166 -15.671 1.00 59.09 133 THR A C 1
ATOM 1072 O O . THR A 1 133 ? -6.439 19.930 -16.766 1.00 59.09 133 THR A O 1
ATOM 1075 N N . GLY A 1 134 ? -6.209 20.664 -14.666 1.00 60.19 134 GLY A N 1
ATOM 1076 C CA . GLY A 1 134 ? -4.821 21.116 -14.817 1.00 60.19 134 GLY A CA 1
ATOM 1077 C C . GLY A 1 134 ? -3.778 20.445 -13.922 1.00 60.19 134 GLY A C 1
ATOM 1078 O O . GLY A 1 134 ? -2.684 20.179 -14.408 1.00 60.19 134 GLY A O 1
ATOM 1079 N N . ALA A 1 135 ? -4.074 20.216 -12.634 1.00 73.31 135 ALA A N 1
ATOM 1080 C CA . ALA A 1 135 ? -3.053 19.768 -11.670 1.00 73.31 135 ALA A CA 1
ATOM 1081 C C . ALA A 1 135 ? -3.593 19.281 -10.311 1.00 73.31 135 ALA A C 1
ATOM 1083 O O . ALA A 1 135 ? -2.814 18.800 -9.489 1.00 73.31 135 ALA A O 1
ATOM 1084 N N . TYR A 1 136 ? -4.891 19.435 -10.015 1.00 82.88 136 TYR A N 1
ATOM 1085 C CA . TYR A 1 136 ? -5.412 19.188 -8.669 1.00 82.88 136 TYR A CA 1
ATOM 1086 C C . TYR A 1 136 ? -6.790 18.529 -8.671 1.00 82.88 136 TYR A C 1
ATOM 1088 O O . TYR A 1 136 ? -7.713 18.952 -9.374 1.00 82.88 136 TYR A O 1
ATOM 1096 N N . ALA A 1 137 ? -6.926 17.515 -7.831 1.00 87.81 137 ALA A N 1
ATOM 1097 C CA . ALA A 1 137 ? -8.146 16.772 -7.608 1.00 87.81 137 ALA A CA 1
ATOM 1098 C C . ALA A 1 137 ? -8.396 16.666 -6.100 1.00 87.81 137 ALA A C 1
ATOM 1100 O O . ALA A 1 137 ? -7.480 16.346 -5.338 1.00 87.81 137 ALA A O 1
ATOM 1101 N N . SER A 1 138 ? -9.624 16.932 -5.666 1.00 91.75 138 SER A N 1
ATOM 1102 C CA . SER A 1 138 ? -10.021 16.801 -4.264 1.00 91.75 138 SER A CA 1
ATOM 1103 C C . SER A 1 138 ? -11.190 15.846 -4.094 1.00 91.75 138 SER A C 1
ATOM 1105 O O . SER A 1 138 ? -12.047 15.692 -4.969 1.00 91.75 138 SER A O 1
ATOM 1107 N N . GLY A 1 139 ? -11.240 15.203 -2.936 1.00 92.75 139 GLY A N 1
ATOM 1108 C CA . GLY A 1 139 ? -12.323 14.302 -2.593 1.00 92.75 139 GLY A CA 1
ATOM 1109 C C . GLY A 1 139 ? -12.465 14.084 -1.099 1.00 92.75 139 GLY A C 1
ATOM 1110 O O . GLY A 1 139 ? -11.795 14.711 -0.279 1.00 92.75 139 GLY A O 1
ATOM 1111 N N . VAL A 1 140 ? -13.351 13.160 -0.759 1.00 95.38 140 VAL A N 1
ATOM 1112 C CA . VAL A 1 140 ? -13.589 12.712 0.608 1.00 95.38 140 VAL A CA 1
ATOM 1113 C C . VAL A 1 140 ? -13.196 11.252 0.735 1.00 95.38 140 VAL A C 1
ATOM 1115 O O . VAL A 1 140 ? -13.427 10.443 -0.168 1.00 95.38 140 VAL A O 1
ATOM 1118 N N . ILE A 1 141 ? -12.605 10.927 1.879 1.00 96.19 141 ILE A N 1
ATOM 1119 C CA . ILE A 1 141 ? -12.358 9.557 2.309 1.00 96.19 141 ILE A CA 1
ATOM 1120 C C . ILE A 1 141 ? -13.079 9.312 3.632 1.00 96.19 141 ILE A C 1
ATOM 1122 O O . ILE A 1 141 ? -12.976 10.102 4.566 1.00 96.19 141 ILE A O 1
ATOM 1126 N N . GLN A 1 142 ? -13.821 8.214 3.712 1.00 97.12 142 GLN A N 1
ATOM 1127 C CA . GLN A 1 142 ? -14.453 7.750 4.942 1.00 97.12 142 GLN A CA 1
ATOM 1128 C C . GLN A 1 142 ? -13.945 6.352 5.254 1.00 97.12 142 GLN A C 1
ATOM 1130 O O . GLN A 1 142 ? -14.017 5.463 4.402 1.00 97.12 142 GLN A O 1
ATOM 1135 N N . LEU A 1 143 ? -13.440 6.170 6.470 1.00 97.62 143 LEU A N 1
ATOM 1136 C CA . LEU A 1 143 ? -13.091 4.863 7.001 1.00 97.62 143 LEU A CA 1
ATOM 1137 C C . LEU A 1 143 ? -14.057 4.513 8.129 1.00 97.62 143 LEU A C 1
ATOM 1139 O O . LEU A 1 143 ? -14.289 5.307 9.038 1.00 97.62 143 LEU A O 1
ATOM 1143 N N . GLU A 1 144 ? -14.594 3.304 8.091 1.00 96.44 144 GLU A N 1
ATOM 1144 C CA . GLU A 1 144 ? -15.379 2.752 9.187 1.00 96.44 144 GLU A CA 1
ATOM 1145 C C . GLU A 1 144 ? -14.772 1.416 9.603 1.00 96.44 144 GLU A C 1
ATOM 1147 O O . GLU A 1 144 ? -14.774 0.462 8.821 1.00 96.44 144 GLU A O 1
ATOM 1152 N N . ALA A 1 145 ? -14.259 1.347 10.829 1.00 95.69 145 ALA A N 1
ATOM 1153 C CA . ALA A 1 145 ? -13.780 0.115 11.432 1.00 95.69 145 ALA A CA 1
ATOM 1154 C C . ALA A 1 145 ? -14.884 -0.502 12.294 1.00 95.69 145 ALA A C 1
ATOM 1156 O O . ALA A 1 145 ? -15.454 0.158 13.163 1.00 95.69 145 ALA A O 1
ATOM 1157 N N . PHE A 1 146 ? -15.212 -1.769 12.072 1.00 94.44 146 PHE A N 1
ATOM 1158 C CA . PHE A 1 146 ? -16.274 -2.439 12.814 1.00 94.44 146 PHE A CA 1
ATOM 1159 C C . PHE A 1 146 ? -15.965 -3.913 13.045 1.00 94.44 146 PHE A C 1
ATOM 1161 O O . PHE A 1 146 ? -15.335 -4.575 12.218 1.00 94.44 146 PHE A O 1
ATOM 1168 N N . SER A 1 147 ? -16.440 -4.429 14.176 1.00 93.19 147 SER A N 1
ATOM 1169 C CA . SER A 1 147 ? -16.437 -5.857 14.475 1.00 93.19 147 SER A CA 1
ATOM 1170 C C . SER A 1 147 ? -17.768 -6.266 15.090 1.00 93.19 147 SER A C 1
ATOM 1172 O O . SER A 1 147 ? -18.390 -5.500 15.826 1.00 93.19 147 SER A O 1
ATOM 1174 N N . THR A 1 148 ? -18.214 -7.475 14.764 1.00 87.38 148 THR A N 1
ATOM 1175 C CA . THR A 1 148 ? -19.340 -8.136 15.434 1.00 87.38 148 THR A CA 1
ATOM 1176 C C . THR A 1 148 ? -18.896 -8.905 16.677 1.00 87.38 148 THR A C 1
ATOM 1178 O O . THR A 1 148 ? -19.739 -9.369 17.438 1.00 87.38 148 THR A O 1
ATOM 1181 N N . GLU A 1 149 ? -17.587 -9.056 16.872 1.00 88.12 149 GLU A N 1
ATOM 1182 C CA . GLU A 1 149 ? -16.966 -9.766 17.986 1.00 88.12 149 GLU A CA 1
ATOM 1183 C C . GLU A 1 149 ? -16.353 -8.765 18.976 1.00 88.12 149 GLU A C 1
ATOM 1185 O O . GLU A 1 149 ? -16.061 -7.614 18.638 1.00 88.12 149 GLU A O 1
ATOM 1190 N N . SER A 1 150 ? -16.153 -9.193 20.223 1.00 87.81 150 SER A N 1
ATOM 1191 C CA . SER A 1 150 ? -15.402 -8.406 21.202 1.00 87.81 150 SER A CA 1
ATOM 1192 C C . SER A 1 150 ? -13.921 -8.379 20.828 1.00 87.81 150 SER A C 1
ATOM 1194 O O . SER A 1 150 ? -13.319 -9.439 20.651 1.00 87.81 150 SER A O 1
ATOM 1196 N N . LEU A 1 151 ? -13.329 -7.186 20.767 1.00 91.50 151 LEU A N 1
ATOM 1197 C CA . LEU A 1 151 ? -11.902 -7.007 20.508 1.00 91.50 151 LEU A CA 1
ATOM 1198 C C . LEU A 1 151 ? -11.131 -6.769 21.802 1.00 91.50 151 LEU A C 1
ATOM 1200 O O . LEU A 1 151 ? -11.586 -6.042 22.687 1.00 91.50 151 LEU A O 1
ATOM 1204 N N . ASN A 1 152 ? -9.926 -7.317 21.874 1.00 92.62 152 ASN A N 1
ATOM 1205 C CA . ASN A 1 152 ? -8.971 -7.006 22.926 1.00 92.62 152 ASN A CA 1
ATOM 1206 C C . ASN A 1 152 ? -8.061 -5.858 22.466 1.00 92.62 152 ASN A C 1
ATOM 1208 O O . ASN A 1 152 ? -7.026 -6.081 21.844 1.00 92.62 152 ASN A O 1
ATOM 1212 N N . LEU A 1 153 ? -8.500 -4.621 22.707 1.00 91.50 153 LEU A N 1
ATOM 1213 C CA . LEU A 1 153 ? -7.796 -3.421 22.248 1.00 91.50 153 LEU A CA 1
ATOM 1214 C C . LEU A 1 153 ? -6.402 -3.298 22.881 1.00 91.50 153 LEU A C 1
ATOM 1216 O O . LEU A 1 153 ? -6.189 -3.670 24.034 1.00 91.50 153 LEU A O 1
ATOM 1220 N N . LEU A 1 154 ? -5.453 -2.744 22.137 1.00 90.56 154 LEU A N 1
ATOM 1221 C CA . LEU A 1 154 ? -4.069 -2.612 22.584 1.00 90.56 154 LEU A CA 1
ATOM 1222 C C . LEU A 1 154 ? -3.873 -1.378 23.463 1.00 90.56 154 LEU A C 1
ATOM 1224 O O . LEU A 1 154 ? -4.382 -0.303 23.159 1.00 90.56 154 LEU A O 1
ATOM 1228 N N . ASP A 1 155 ? -3.080 -1.534 24.520 1.00 85.81 155 ASP A N 1
ATOM 1229 C CA . ASP A 1 155 ? -2.646 -0.428 25.386 1.00 85.81 155 ASP A CA 1
ATOM 1230 C C . ASP A 1 155 ? -1.295 0.153 24.954 1.00 85.81 155 ASP A C 1
ATOM 1232 O O . ASP A 1 155 ? -0.956 1.285 25.289 1.00 85.81 155 ASP A O 1
ATOM 1236 N N . GLN A 1 156 ? -0.517 -0.630 24.206 1.00 85.25 156 GLN A N 1
ATOM 1237 C CA . GLN A 1 156 ? 0.815 -0.263 23.747 1.00 85.25 156 GLN A CA 1
ATOM 1238 C C . GLN A 1 156 ? 0.827 0.084 22.264 1.00 85.25 156 GLN A C 1
ATOM 1240 O O . GLN A 1 156 ? -0.036 -0.317 21.481 1.00 85.25 156 GLN A O 1
ATOM 1245 N N . SER A 1 157 ? 1.852 0.842 21.902 1.00 83.94 157 SER A N 1
ATOM 1246 C CA . SER A 1 157 ? 2.104 1.312 20.554 1.00 83.94 157 SER A CA 1
ATOM 1247 C C . SER A 1 157 ? 3.031 0.361 19.812 1.00 83.94 157 SER A C 1
ATOM 1249 O O . SER A 1 157 ? 4.049 -0.075 20.342 1.00 83.94 157 SER A O 1
ATOM 1251 N N . TYR A 1 158 ? 2.676 0.077 18.566 1.00 88.31 158 TYR A N 1
ATOM 1252 C CA . TYR A 1 158 ? 3.420 -0.804 17.681 1.00 88.31 158 TYR A CA 1
ATOM 1253 C C . TYR A 1 158 ? 3.828 -0.048 16.414 1.00 88.31 158 TYR A C 1
ATOM 1255 O O . TYR A 1 158 ? 3.129 0.880 15.982 1.00 88.31 158 TYR A O 1
ATOM 1263 N N . ILE A 1 159 ? 4.954 -0.439 15.826 1.00 86.81 159 ILE A N 1
ATOM 1264 C CA . ILE A 1 159 ? 5.449 0.064 14.541 1.00 86.81 159 ILE A CA 1
ATOM 1265 C C . ILE A 1 159 ? 5.627 -1.090 13.562 1.00 86.81 159 ILE A C 1
ATOM 1267 O O . ILE A 1 159 ? 5.966 -2.208 13.951 1.00 86.81 159 ILE A O 1
ATOM 1271 N N . GLU A 1 160 ? 5.369 -0.818 12.288 1.00 87.50 160 GLU A N 1
ATOM 1272 C CA . GLU A 1 160 ? 5.538 -1.801 11.225 1.00 87.50 160 GLU A CA 1
ATOM 1273 C C . GLU A 1 160 ? 7.021 -2.143 11.053 1.00 87.50 160 GLU A C 1
ATOM 1275 O O . GLU A 1 160 ? 7.881 -1.264 10.949 1.00 87.50 160 GLU A O 1
ATOM 1280 N N . ALA A 1 161 ? 7.337 -3.434 11.027 1.00 82.38 161 ALA A N 1
ATOM 1281 C CA . ALA A 1 161 ? 8.692 -3.901 10.801 1.00 82.38 161 ALA A CA 1
ATOM 1282 C C . ALA A 1 161 ? 8.964 -3.948 9.287 1.00 82.38 161 ALA A C 1
ATOM 1284 O O . ALA A 1 161 ? 8.660 -4.938 8.622 1.00 82.38 161 ALA A O 1
ATOM 1285 N N . TYR A 1 162 ? 9.568 -2.882 8.747 1.00 63.16 162 TYR A N 1
ATOM 1286 C CA . TYR A 1 162 ? 9.837 -2.663 7.309 1.00 63.16 162 TYR A CA 1
ATOM 1287 C C . TYR A 1 162 ? 10.627 -3.773 6.580 1.00 63.16 162 TYR A C 1
ATOM 1289 O O . TYR A 1 162 ? 10.714 -3.759 5.356 1.00 63.16 162 TYR A O 1
ATOM 1297 N N . SER A 1 163 ? 11.175 -4.756 7.300 1.00 50.00 163 SER A N 1
ATOM 1298 C CA . SER A 1 163 ? 11.917 -5.908 6.764 1.00 50.00 163 SER A CA 1
ATOM 1299 C C . SER A 1 163 ? 11.291 -7.271 7.090 1.00 50.00 163 SER A C 1
ATOM 1301 O O . SER A 1 163 ? 11.852 -8.306 6.730 1.00 50.00 163 SER A O 1
ATOM 1303 N N . ALA A 1 164 ? 10.141 -7.301 7.765 1.00 41.50 164 ALA A N 1
ATOM 1304 C CA . ALA A 1 164 ? 9.588 -8.510 8.358 1.00 41.50 164 ALA A CA 1
ATOM 1305 C C . ALA A 1 164 ? 8.199 -8.819 7.781 1.00 41.50 164 ALA A C 1
ATOM 1307 O O . ALA A 1 164 ? 7.187 -8.833 8.476 1.00 41.50 164 ALA A O 1
ATOM 1308 N N . SER A 1 165 ? 8.143 -9.087 6.475 1.00 50.06 165 SER A N 1
ATOM 1309 C CA . SER A 1 165 ? 7.052 -9.918 5.958 1.00 50.06 165 SER A CA 1
ATOM 1310 C C . SER A 1 165 ? 7.353 -11.381 6.307 1.00 50.06 165 SER A C 1
ATOM 1312 O O . SER A 1 165 ? 8.518 -11.767 6.419 1.00 50.06 165 SER A O 1
ATOM 1314 N N . ASP A 1 166 ? 6.331 -12.232 6.413 1.00 48.19 166 ASP A N 1
ATOM 1315 C CA . ASP A 1 166 ? 6.507 -13.690 6.574 1.00 48.19 166 ASP A CA 1
ATOM 1316 C C . ASP A 1 166 ? 7.288 -14.338 5.413 1.00 48.19 166 ASP A C 1
ATOM 1318 O O . ASP A 1 166 ? 7.640 -15.517 5.451 1.00 48.19 166 ASP A O 1
ATOM 1322 N N . LYS A 1 167 ? 7.524 -13.573 4.343 1.00 55.62 167 LYS A N 1
ATOM 1323 C CA . LYS A 1 167 ? 8.285 -13.947 3.157 1.00 55.62 167 LYS A CA 1
ATOM 1324 C C . LYS A 1 167 ? 9.343 -12.867 2.906 1.00 55.62 167 LYS A C 1
ATOM 1326 O O . LYS A 1 167 ? 9.168 -12.065 1.985 1.00 55.62 167 LYS A O 1
ATOM 1331 N N . PRO A 1 168 ? 10.423 -12.822 3.709 1.00 60.94 168 PRO A N 1
ATOM 1332 C CA . PRO A 1 168 ? 11.490 -11.827 3.558 1.00 60.94 168 PRO A CA 1
ATOM 1333 C C . PRO A 1 168 ? 12.146 -11.873 2.169 1.00 60.94 168 PRO A C 1
ATOM 1335 O O . PRO A 1 168 ? 12.768 -10.907 1.755 1.00 60.94 168 PRO A O 1
ATOM 1338 N N . ASP A 1 169 ? 11.937 -12.962 1.422 1.00 65.38 169 ASP A N 1
ATOM 1339 C CA . ASP A 1 169 ? 12.391 -13.140 0.042 1.00 65.38 169 ASP A CA 1
ATOM 1340 C C . ASP A 1 169 ? 11.618 -12.299 -0.999 1.00 65.38 169 ASP A C 1
ATOM 1342 O O . ASP A 1 169 ? 11.987 -12.270 -2.175 1.00 65.38 169 ASP A O 1
ATOM 1346 N N . LYS A 1 170 ? 10.523 -11.632 -0.609 1.00 75.75 170 LYS A N 1
ATOM 1347 C CA . LYS A 1 170 ? 9.697 -10.827 -1.519 1.00 75.75 170 LYS A CA 1
ATOM 1348 C C . LYS A 1 170 ? 10.149 -9.374 -1.581 1.00 75.75 170 LYS A C 1
ATOM 1350 O O . LYS A 1 170 ? 10.393 -8.733 -0.570 1.00 75.75 170 LYS A O 1
ATOM 1355 N N . THR A 1 171 ? 10.134 -8.828 -2.791 1.00 80.56 171 THR A N 1
ATOM 1356 C CA . THR A 1 171 ? 10.556 -7.451 -3.109 1.00 80.56 171 THR A CA 1
ATOM 1357 C C . THR A 1 171 ? 9.380 -6.488 -3.328 1.00 80.56 171 THR A C 1
ATOM 1359 O O . THR A 1 171 ? 9.567 -5.343 -3.741 1.00 80.56 171 THR A O 1
ATOM 1362 N N . TYR A 1 172 ? 8.149 -6.949 -3.090 1.00 84.12 172 TYR A N 1
ATOM 1363 C CA . TYR A 1 172 ? 6.919 -6.162 -3.163 1.00 84.12 172 TYR A CA 1
ATOM 1364 C C . TYR A 1 172 ? 6.168 -6.209 -1.840 1.00 84.12 172 TYR A C 1
ATOM 1366 O O . TYR A 1 172 ? 6.278 -7.169 -1.083 1.00 84.12 172 TYR A O 1
ATOM 1374 N N . TYR A 1 173 ? 5.348 -5.186 -1.626 1.00 88.62 173 TYR A N 1
ATOM 1375 C CA . TYR A 1 173 ? 4.525 -5.039 -0.436 1.00 88.62 173 TYR A CA 1
ATOM 1376 C C . TYR A 1 173 ? 3.210 -5.804 -0.543 1.00 88.62 173 TYR A C 1
ATOM 1378 O O . TYR A 1 173 ? 2.837 -6.556 0.348 1.00 88.62 173 TYR A O 1
ATOM 1386 N N . ALA A 1 174 ? 2.500 -5.611 -1.656 1.00 92.56 174 ALA A N 1
ATOM 1387 C CA . ALA A 1 174 ? 1.210 -6.238 -1.889 1.00 92.56 174 ALA A CA 1
ATOM 1388 C C . ALA A 1 174 ? 1.060 -6.694 -3.332 1.00 92.56 174 ALA A C 1
ATOM 1390 O O . ALA A 1 174 ? 1.694 -6.159 -4.239 1.00 92.56 174 ALA A O 1
ATOM 1391 N N . ASN A 1 175 ? 0.188 -7.668 -3.560 1.00 94.38 175 ASN A N 1
ATOM 1392 C CA . ASN A 1 175 ? -0.313 -7.960 -4.894 1.00 94.38 175 ASN A CA 1
ATOM 1393 C C . ASN A 1 175 ? -1.841 -7.918 -4.897 1.00 94.38 175 ASN A C 1
ATOM 1395 O O . ASN A 1 175 ? -2.475 -8.026 -3.849 1.00 94.38 175 ASN A O 1
ATOM 1399 N N . TYR A 1 176 ? -2.423 -7.736 -6.073 1.00 95.81 176 TYR A N 1
ATOM 1400 C CA . TYR A 1 176 ? -3.853 -7.889 -6.290 1.00 95.81 176 TYR A CA 1
ATOM 1401 C C . TYR A 1 176 ? -4.107 -8.528 -7.644 1.00 95.81 176 TYR A C 1
ATOM 1403 O O . TYR A 1 176 ? -3.273 -8.486 -8.549 1.00 95.81 176 TYR A O 1
ATOM 1411 N N . LYS A 1 177 ? -5.299 -9.085 -7.799 1.00 95.19 177 LYS A N 1
ATOM 1412 C CA . LYS A 1 177 ? -5.801 -9.609 -9.066 1.00 95.19 177 LYS A CA 1
ATOM 1413 C C . LYS A 1 177 ? -7.244 -9.190 -9.267 1.00 95.19 177 LYS A C 1
ATOM 1415 O O . LYS A 1 177 ? -7.899 -8.718 -8.341 1.00 95.19 177 LYS A O 1
ATOM 1420 N N . ILE A 1 178 ? -7.741 -9.374 -10.478 1.00 94.06 178 ILE A N 1
ATOM 1421 C CA . ILE A 1 178 ? -9.162 -9.215 -10.770 1.00 94.06 178 ILE A CA 1
ATOM 1422 C C . ILE A 1 178 ? -9.759 -10.611 -10.874 1.00 94.06 178 ILE A C 1
ATOM 1424 O O . ILE A 1 178 ? -9.315 -11.402 -11.706 1.00 94.06 178 ILE A O 1
ATOM 1428 N N . ASP A 1 179 ? -10.729 -10.916 -10.018 1.00 92.50 179 ASP A N 1
ATOM 1429 C CA . ASP A 1 179 ? -11.384 -12.224 -10.004 1.00 92.50 179 ASP A CA 1
ATOM 1430 C C . ASP A 1 179 ? -12.445 -12.356 -11.114 1.00 92.50 179 ASP A C 1
ATOM 1432 O O . ASP A 1 179 ? -12.772 -11.394 -11.822 1.00 92.50 179 ASP A O 1
ATOM 1436 N N . ASP A 1 180 ? -13.023 -13.549 -11.247 1.00 89.75 180 ASP A N 1
ATOM 1437 C CA . ASP A 1 180 ? -14.074 -13.850 -12.230 1.00 89.75 180 ASP A CA 1
ATOM 1438 C C . ASP A 1 180 ? -15.354 -13.014 -12.061 1.00 89.75 180 ASP A C 1
ATOM 1440 O O . ASP A 1 180 ? -16.132 -12.849 -13.005 1.00 89.75 180 ASP A O 1
ATOM 1444 N N . HIS A 1 181 ? -15.564 -12.433 -10.877 1.00 89.56 181 HIS A N 1
ATOM 1445 C CA . HIS A 1 181 ? -16.729 -11.612 -10.554 1.00 89.56 181 HIS A CA 1
ATOM 1446 C C . HIS A 1 181 ? -16.516 -10.122 -10.850 1.00 89.56 181 HIS A C 1
ATOM 1448 O O . HIS A 1 181 ? -17.450 -9.339 -10.693 1.00 89.56 181 HIS A O 1
ATOM 1454 N N . GLY A 1 182 ? -15.324 -9.696 -11.289 1.00 89.38 182 GLY A N 1
ATOM 1455 C CA . GLY A 1 182 ? -15.061 -8.263 -11.487 1.00 89.38 182 GLY A CA 1
ATOM 1456 C C . GLY A 1 182 ? -14.681 -7.523 -10.224 1.00 89.38 182 GLY A C 1
ATOM 1457 O O . GLY A 1 182 ? -14.844 -6.309 -10.165 1.00 89.38 182 GLY A O 1
ATOM 1458 N N . ARG A 1 183 ? -14.151 -8.221 -9.228 1.00 93.19 183 ARG A N 1
ATOM 1459 C CA . ARG A 1 183 ? -13.676 -7.606 -7.994 1.00 93.19 183 ARG A CA 1
ATOM 1460 C C . ARG A 1 183 ? -12.163 -7.531 -8.018 1.00 93.19 183 ARG A C 1
ATOM 1462 O O . ARG A 1 183 ? -11.494 -8.450 -8.493 1.00 93.19 183 ARG A O 1
ATOM 1469 N N . VAL A 1 184 ? -11.622 -6.437 -7.496 1.00 95.31 184 VAL A N 1
ATOM 1470 C CA . VAL A 1 184 ? -10.184 -6.324 -7.251 1.00 95.31 184 VAL A CA 1
ATOM 1471 C C . VAL A 1 184 ? -9.909 -6.985 -5.910 1.00 95.31 184 VAL A C 1
ATOM 1473 O O . VAL A 1 184 ? -10.420 -6.542 -4.887 1.00 95.31 184 VAL A O 1
ATOM 1476 N N . VAL A 1 185 ? -9.137 -8.062 -5.916 1.00 97.12 185 VAL A N 1
ATOM 1477 C CA . VAL A 1 185 ? -8.889 -8.897 -4.743 1.00 97.12 185 VAL A CA 1
ATOM 1478 C C . VAL A 1 185 ? -7.418 -8.818 -4.376 1.00 97.12 185 VAL A C 1
ATOM 1480 O O . VAL A 1 185 ? -6.554 -9.193 -5.170 1.00 97.12 185 VAL A O 1
ATOM 1483 N N . PHE A 1 186 ? -7.156 -8.364 -3.158 1.00 97.50 186 PHE A N 1
ATOM 1484 C CA . PHE A 1 186 ? -5.881 -8.500 -2.473 1.00 97.50 186 PHE A CA 1
ATOM 1485 C C . PHE A 1 186 ? -5.945 -9.799 -1.664 1.00 97.50 186 PHE A C 1
ATOM 1487 O O . PHE A 1 186 ? -6.767 -9.887 -0.743 1.00 97.50 186 PHE A O 1
ATOM 1494 N N . PRO A 1 187 ? -5.152 -10.826 -2.015 1.00 96.12 187 PRO A N 1
ATOM 1495 C CA . PRO A 1 187 ? -5.111 -12.055 -1.237 1.00 96.12 187 PRO A CA 1
ATOM 1496 C C . PRO A 1 187 ? -4.594 -11.779 0.177 1.00 96.12 187 PRO A C 1
ATOM 1498 O O . PRO A 1 187 ? -4.058 -10.708 0.453 1.00 96.12 187 PRO A O 1
ATOM 1501 N N . GLU A 1 188 ? -4.753 -12.758 1.065 1.00 95.75 188 GLU A N 1
ATOM 1502 C CA . GLU A 1 188 ? -4.259 -12.646 2.435 1.00 95.75 188 GLU A CA 1
ATOM 1503 C C . GLU A 1 188 ? -2.740 -12.429 2.471 1.00 95.75 188 GLU A C 1
ATOM 1505 O O . GLU A 1 188 ? -1.971 -13.096 1.767 1.00 95.75 188 GLU A O 1
ATOM 1510 N N . GLN A 1 189 ? -2.328 -11.475 3.300 1.00 92.38 189 GLN A N 1
ATOM 1511 C CA . GLN A 1 189 ? -0.945 -11.113 3.562 1.00 92.38 189 GLN A CA 1
ATOM 1512 C C . GLN A 1 189 ? -0.746 -10.909 5.057 1.00 92.38 189 GLN A C 1
ATOM 1514 O O . GLN A 1 189 ? -1.665 -10.498 5.760 1.00 92.38 189 GLN A O 1
ATOM 1519 N N . THR A 1 190 ? 0.470 -11.159 5.527 1.00 92.25 190 THR A N 1
ATOM 1520 C CA . THR A 1 190 ? 0.853 -10.893 6.911 1.00 92.25 190 THR A CA 1
ATOM 1521 C C . THR A 1 190 ? 1.893 -9.792 6.942 1.00 92.25 190 THR A C 1
ATOM 1523 O O . THR A 1 190 ? 2.864 -9.823 6.181 1.00 92.25 190 THR A O 1
ATOM 1526 N N . VAL A 1 191 ? 1.695 -8.847 7.850 1.00 89.94 191 VAL A N 1
ATOM 1527 C CA . VAL A 1 191 ? 2.655 -7.802 8.187 1.00 89.94 191 VAL A CA 1
ATOM 1528 C C . VAL A 1 191 ? 2.993 -7.946 9.662 1.00 89.94 191 VAL A C 1
ATOM 1530 O O . VAL A 1 191 ? 2.099 -8.140 10.490 1.00 89.94 191 VAL A O 1
ATOM 1533 N N . LYS A 1 192 ? 4.280 -7.876 9.992 1.00 90.75 192 LYS A N 1
ATOM 1534 C CA . LYS A 1 192 ? 4.737 -7.909 11.379 1.00 90.75 192 LYS A CA 1
ATOM 1535 C C . LYS A 1 192 ? 4.884 -6.510 11.932 1.00 90.75 192 LYS A C 1
ATOM 1537 O O . LYS A 1 192 ? 5.376 -5.604 11.260 1.00 90.75 192 LYS A O 1
ATOM 1542 N N . PHE A 1 193 ? 4.516 -6.373 13.193 1.00 90.81 193 PHE A N 1
ATOM 1543 C CA . PHE A 1 193 ? 4.737 -5.166 13.959 1.00 90.81 193 PHE A CA 1
ATOM 1544 C C . PHE A 1 193 ? 5.530 -5.490 15.218 1.00 90.81 193 PHE A C 1
ATOM 1546 O O . PHE A 1 193 ? 5.377 -6.566 15.796 1.00 90.81 193 PHE A O 1
ATOM 1553 N N . ILE A 1 194 ? 6.357 -4.542 15.638 1.00 89.12 194 ILE A N 1
ATOM 1554 C CA . ILE A 1 194 ? 7.158 -4.612 16.861 1.00 89.12 194 ILE A CA 1
ATOM 1555 C C . ILE A 1 194 ? 6.738 -3.502 17.817 1.00 89.12 194 ILE A C 1
ATOM 1557 O O . ILE A 1 194 ? 6.302 -2.432 17.380 1.00 89.12 194 ILE A O 1
ATOM 1561 N N . VAL A 1 195 ? 6.862 -3.749 19.118 1.00 86.75 195 VAL A N 1
ATOM 1562 C CA . VAL A 1 195 ? 6.590 -2.731 20.141 1.00 86.75 195 VAL A CA 1
ATOM 1563 C C . VAL A 1 195 ? 7.509 -1.517 19.966 1.00 86.75 195 VAL A C 1
ATOM 1565 O O . VAL A 1 195 ? 8.719 -1.634 19.764 1.00 86.75 195 VAL A O 1
ATOM 1568 N N . GLU A 1 196 ? 6.919 -0.327 20.061 1.00 79.31 196 GLU A N 1
ATOM 1569 C CA . GLU A 1 196 ? 7.630 0.948 20.045 1.00 79.31 196 GLU A CA 1
ATOM 1570 C C . GLU A 1 196 ? 8.214 1.241 21.438 1.00 79.31 196 GLU A C 1
ATOM 1572 O O . GLU A 1 196 ? 7.520 1.736 22.329 1.00 79.31 196 GLU A O 1
ATOM 1577 N N . HIS A 1 197 ? 9.499 0.945 21.646 1.00 69.94 197 HIS A N 1
ATOM 1578 C CA . HIS A 1 197 ? 10.189 1.307 22.887 1.00 69.94 197 HIS A CA 1
ATOM 1579 C C . HIS A 1 197 ? 10.507 2.810 22.908 1.00 69.94 197 HIS A C 1
ATOM 1581 O O . HIS A 1 197 ? 11.337 3.289 22.137 1.00 69.94 197 HIS A O 1
ATOM 1587 N N . ARG A 1 198 ? 9.854 3.559 23.805 1.00 58.41 198 ARG A N 1
ATOM 1588 C CA . ARG A 1 198 ? 10.080 5.007 23.988 1.00 58.41 198 ARG A CA 1
ATOM 1589 C C . ARG A 1 198 ? 11.248 5.342 24.923 1.00 58.41 198 ARG A C 1
ATOM 1591 O O . ARG A 1 198 ? 11.741 6.462 24.865 1.00 58.41 198 ARG A O 1
ATOM 1598 N N . ASP A 1 199 ? 11.724 4.374 25.711 1.00 50.94 199 ASP A N 1
ATOM 1599 C CA . ASP A 1 199 ? 12.819 4.547 26.671 1.00 50.94 199 ASP A CA 1
ATOM 1600 C C . ASP A 1 199 ? 14.000 3.614 26.367 1.00 50.94 199 ASP A C 1
ATOM 1602 O O . ASP A 1 199 ? 13.873 2.392 26.317 1.00 50.94 199 ASP A O 1
ATOM 1606 N N . SER A 1 200 ? 15.187 4.200 26.201 1.00 48.53 200 SER A N 1
ATOM 1607 C CA . SER A 1 200 ? 16.435 3.535 25.798 1.00 48.53 200 SER A CA 1
ATOM 1608 C C . SER A 1 200 ? 17.142 2.736 26.906 1.00 48.53 200 SER A C 1
ATOM 1610 O O . SER A 1 200 ? 18.326 2.436 26.766 1.00 48.53 200 SER A O 1
ATOM 1612 N N . ASN A 1 201 ? 16.471 2.425 28.020 1.00 48.03 201 ASN A N 1
ATOM 1613 C CA . ASN A 1 201 ? 17.125 1.861 29.210 1.00 48.03 201 ASN A CA 1
ATOM 1614 C C . ASN A 1 201 ? 16.731 0.421 29.559 1.00 48.03 201 ASN A C 1
ATOM 1616 O O . ASN A 1 201 ? 17.336 -0.153 30.463 1.00 48.03 201 ASN A O 1
ATOM 1620 N N . GLU A 1 202 ? 15.798 -0.199 28.837 1.00 46.66 202 GLU A N 1
ATOM 1621 C CA . GLU A 1 202 ? 15.498 -1.621 29.014 1.00 46.66 202 GLU A CA 1
ATOM 1622 C C . GLU A 1 202 ? 15.941 -2.422 27.792 1.00 46.66 202 GLU A C 1
ATOM 1624 O O . GLU A 1 202 ? 15.278 -2.478 26.759 1.00 46.66 202 GLU A O 1
ATOM 1629 N N . ILE A 1 203 ? 17.095 -3.076 27.938 1.00 46.88 203 ILE A N 1
ATOM 1630 C CA . ILE A 1 203 ? 17.553 -4.144 27.049 1.00 46.88 203 ILE A CA 1
ATOM 1631 C C . ILE A 1 203 ? 16.671 -5.367 27.340 1.00 46.88 203 ILE A C 1
ATOM 1633 O O . ILE A 1 203 ? 17.071 -6.293 28.045 1.00 46.88 203 ILE A O 1
ATOM 1637 N N . SER A 1 204 ? 15.429 -5.348 26.855 1.00 46.28 204 SER A N 1
ATOM 1638 C CA . SER A 1 204 ? 14.645 -6.573 26.718 1.00 46.28 204 SER A CA 1
ATOM 1639 C C . SER A 1 204 ? 15.124 -7.295 25.457 1.00 46.28 204 SER A C 1
ATOM 1641 O O . SER A 1 204 ? 15.320 -6.690 24.405 1.00 46.28 204 SER A O 1
ATOM 1643 N N . ASN A 1 205 ? 15.434 -8.583 25.601 1.00 52.59 205 ASN A N 1
ATOM 1644 C CA . ASN A 1 205 ? 16.307 -9.292 24.665 1.00 52.59 205 ASN A CA 1
ATOM 1645 C C . ASN A 1 205 ? 15.661 -9.671 23.324 1.00 52.59 205 ASN A C 1
ATOM 1647 O O . ASN A 1 205 ? 16.377 -10.190 22.482 1.00 52.59 205 ASN A O 1
ATOM 1651 N N . PHE A 1 206 ? 14.371 -9.407 23.102 1.00 53.66 206 PHE A N 1
ATOM 1652 C CA . PHE A 1 206 ? 13.702 -9.459 21.796 1.00 53.66 206 PHE A CA 1
ATOM 1653 C C . PHE A 1 206 ? 12.451 -8.568 21.876 1.00 53.66 206 PHE A C 1
ATOM 1655 O O . PHE A 1 206 ? 11.693 -8.733 22.836 1.00 53.66 206 PHE A O 1
ATOM 1662 N N . PRO A 1 207 ? 12.223 -7.631 20.934 1.00 64.19 207 PRO A N 1
ATOM 1663 C CA . PRO A 1 207 ? 11.012 -6.818 20.942 1.00 64.19 207 PRO A CA 1
ATOM 1664 C C . PRO A 1 207 ? 9.787 -7.725 20.798 1.00 64.19 207 PRO A C 1
ATOM 1666 O O . PRO A 1 207 ? 9.803 -8.688 20.032 1.00 64.19 207 PRO A O 1
ATOM 1669 N N . GLU A 1 208 ? 8.727 -7.440 21.552 1.00 81.19 208 GLU A N 1
ATOM 1670 C CA . GLU A 1 208 ? 7.465 -8.158 21.402 1.00 81.19 208 GLU A CA 1
ATOM 1671 C C . GLU A 1 208 ? 6.911 -7.926 19.986 1.00 81.19 208 GLU A C 1
ATOM 1673 O O . GLU A 1 208 ? 6.767 -6.789 19.532 1.00 81.19 208 GLU A O 1
ATOM 1678 N N . GLU A 1 209 ? 6.647 -9.028 19.282 1.00 87.75 209 GLU A N 1
ATOM 1679 C CA . GLU A 1 209 ? 6.133 -9.050 17.914 1.00 87.75 209 GLU A CA 1
ATOM 1680 C C . GLU A 1 209 ? 4.638 -9.381 17.904 1.00 87.75 209 GLU A C 1
ATOM 1682 O O . GLU A 1 209 ? 4.161 -10.223 18.672 1.00 87.75 209 GLU A O 1
ATOM 1687 N N . ILE A 1 210 ? 3.908 -8.759 16.980 1.00 91.19 210 ILE A N 1
ATOM 1688 C CA . ILE A 1 210 ? 2.504 -9.059 16.695 1.00 91.19 210 ILE A CA 1
ATOM 1689 C C . ILE A 1 210 ? 2.310 -9.225 15.187 1.00 91.19 210 ILE A C 1
ATOM 1691 O O . ILE A 1 210 ? 2.733 -8.386 14.384 1.00 91.19 210 ILE A O 1
ATOM 1695 N N . ASN A 1 211 ? 1.671 -10.326 14.792 1.00 92.75 211 ASN A N 1
ATOM 1696 C CA . ASN A 1 211 ? 1.337 -10.575 13.395 1.00 92.75 211 ASN A CA 1
ATOM 1697 C C . ASN A 1 211 ? -0.038 -9.992 13.060 1.00 92.75 211 ASN A C 1
ATOM 1699 O O . ASN A 1 211 ? -1.038 -10.269 13.730 1.00 92.75 211 ASN A O 1
ATOM 1703 N N . VAL A 1 212 ? -0.092 -9.231 11.973 1.00 94.38 212 VAL A N 1
ATOM 1704 C CA . VAL A 1 212 ? -1.317 -8.660 11.413 1.00 94.38 212 VAL A CA 1
ATOM 1705 C C . VAL A 1 212 ? -1.586 -9.338 10.079 1.00 94.38 212 VAL A C 1
ATOM 1707 O O . VAL A 1 212 ? -0.921 -9.046 9.082 1.00 94.38 212 VAL A O 1
ATOM 1710 N N . ARG A 1 213 ? -2.566 -10.247 10.045 1.00 96.25 213 ARG A N 1
ATOM 1711 C CA . ARG A 1 213 ? -3.076 -10.797 8.785 1.00 96.25 213 ARG A CA 1
ATOM 1712 C C . ARG A 1 213 ? -4.137 -9.866 8.231 1.00 96.25 213 ARG A C 1
ATOM 1714 O O . ARG A 1 213 ? -5.043 -9.447 8.954 1.00 96.25 213 ARG A O 1
ATOM 1721 N N . TRP A 1 214 ? -4.047 -9.562 6.946 1.00 96.81 214 TRP A N 1
ATOM 1722 C CA . TRP A 1 214 ? -5.028 -8.738 6.266 1.00 96.81 214 TRP A CA 1
ATOM 1723 C C . TRP A 1 214 ? -5.297 -9.221 4.846 1.00 96.81 214 TRP A C 1
ATOM 1725 O O . TRP A 1 214 ? -4.437 -9.787 4.175 1.00 96.81 214 TRP A O 1
ATOM 1735 N N . SER A 1 215 ? -6.508 -8.972 4.372 1.00 98.19 215 SER A N 1
ATOM 1736 C CA . SER A 1 215 ? -6.891 -9.121 2.969 1.00 98.19 215 SER A CA 1
ATOM 1737 C C . SER A 1 215 ? -7.825 -7.984 2.585 1.00 98.19 215 SER A C 1
ATOM 1739 O O . SER A 1 215 ? -8.326 -7.266 3.457 1.00 98.19 215 SER A O 1
ATOM 1741 N N . ALA A 1 216 ? -8.057 -7.781 1.291 1.00 98.25 216 ALA A N 1
ATOM 1742 C CA . ALA A 1 216 ? -8.990 -6.751 0.864 1.00 98.25 216 ALA A CA 1
ATOM 1743 C C . ALA A 1 216 ? -9.717 -7.100 -0.428 1.00 98.25 216 ALA A C 1
ATOM 1745 O O . ALA A 1 216 ? -9.178 -7.752 -1.322 1.00 98.25 216 ALA A O 1
ATOM 1746 N N . VAL A 1 217 ? -10.942 -6.602 -0.547 1.00 97.69 217 VAL A N 1
ATOM 1747 C CA . VAL A 1 217 ? -11.733 -6.682 -1.773 1.00 97.69 217 VAL A CA 1
ATOM 1748 C C . VAL A 1 217 ? -12.256 -5.295 -2.100 1.00 97.69 217 VAL A C 1
ATOM 1750 O O . VAL A 1 217 ? -12.892 -4.654 -1.265 1.00 97.69 217 VAL A O 1
ATOM 1753 N N . ALA A 1 218 ? -11.992 -4.830 -3.316 1.00 94.69 218 ALA A N 1
ATOM 1754 C CA . ALA A 1 218 ? -12.583 -3.615 -3.845 1.00 94.69 218 ALA A CA 1
ATOM 1755 C C . ALA A 1 218 ? -13.616 -3.940 -4.920 1.00 94.69 218 ALA A C 1
ATOM 1757 O O . ALA A 1 218 ? -13.382 -4.756 -5.820 1.00 94.69 218 ALA A O 1
ATOM 1758 N N . GLU A 1 219 ? -14.744 -3.249 -4.836 1.00 85.56 219 GLU A N 1
ATOM 1759 C CA . GLU A 1 219 ? -15.835 -3.346 -5.794 1.00 85.56 219 GLU A CA 1
ATOM 1760 C C . GLU A 1 219 ? -16.003 -2.002 -6.497 1.00 85.56 219 GLU A C 1
ATOM 1762 O O . GLU A 1 219 ? -15.963 -0.932 -5.883 1.00 85.56 219 GLU A O 1
ATOM 1767 N N . SER A 1 220 ? 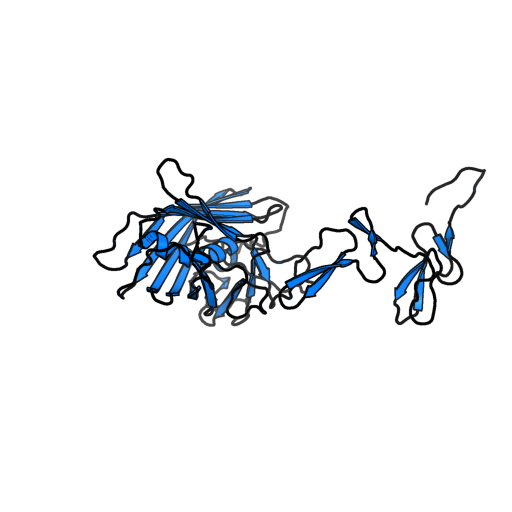-16.174 -2.052 -7.814 1.00 80.62 220 SER A N 1
ATOM 1768 C CA . SER A 1 220 ? -16.448 -0.869 -8.618 1.00 80.62 220 SER A CA 1
ATOM 1769 C C . SER A 1 220 ? -17.338 -1.234 -9.795 1.00 80.62 220 SER A C 1
ATOM 1771 O O . SER A 1 220 ? -17.153 -2.265 -10.435 1.00 80.62 220 SER A O 1
ATOM 1773 N N . GLU A 1 221 ? -18.261 -0.341 -10.147 1.00 81.12 221 GLU A N 1
ATOM 1774 C CA . GLU A 1 221 ? -19.089 -0.458 -11.355 1.00 81.12 221 GLU A CA 1
ATOM 1775 C C . GLU A 1 221 ? -18.337 -0.098 -12.653 1.00 81.12 221 GLU A C 1
ATOM 1777 O O . GLU A 1 221 ? -18.935 0.221 -13.687 1.00 81.12 221 GLU A O 1
ATOM 1782 N N . SER A 1 222 ? -17.008 -0.125 -12.617 1.00 82.88 222 SER A N 1
ATOM 1783 C CA . SER A 1 222 ? -16.160 0.178 -13.758 1.00 82.88 222 SER A CA 1
ATOM 1784 C C . SER A 1 222 ? -16.416 -0.763 -14.932 1.00 82.88 222 SER A C 1
ATOM 1786 O O . SER A 1 222 ? -16.485 -1.986 -14.787 1.00 82.88 222 SER A O 1
ATOM 1788 N N . CYS A 1 223 ? -16.490 -0.204 -16.143 1.00 83.06 223 CYS A N 1
ATOM 1789 C CA . CYS A 1 223 ? -16.596 -0.998 -17.368 1.00 83.06 223 CYS A CA 1
ATOM 1790 C C . CYS A 1 223 ? -15.401 -1.946 -17.552 1.00 83.06 223 CYS A C 1
ATOM 1792 O O . CYS A 1 223 ? -15.555 -3.015 -18.139 1.00 83.06 223 CYS A O 1
ATOM 1794 N N . LEU A 1 224 ? -14.246 -1.579 -16.991 1.00 84.44 224 LEU A N 1
ATOM 1795 C CA . LEU A 1 224 ? -13.015 -2.363 -16.988 1.00 84.44 224 LEU A CA 1
ATOM 1796 C C . LEU A 1 224 ? -13.134 -3.657 -16.174 1.00 84.44 224 LEU A C 1
ATOM 1798 O O . LEU A 1 224 ? -12.434 -4.625 -16.461 1.00 84.44 224 LEU A O 1
ATOM 1802 N N . LEU A 1 225 ? -14.041 -3.704 -15.201 1.00 85.12 225 LEU A N 1
ATOM 1803 C CA . LEU A 1 225 ? -14.244 -4.867 -14.342 1.00 85.12 225 LEU A CA 1
ATOM 1804 C C . LEU A 1 225 ? -15.395 -5.771 -14.812 1.00 85.12 225 LEU A C 1
ATOM 1806 O O . LEU A 1 225 ? -15.573 -6.866 -14.280 1.00 85.12 225 LEU A O 1
ATOM 1810 N N . LYS A 1 226 ? -16.135 -5.390 -15.862 1.00 83.94 226 LYS A N 1
ATOM 1811 C CA . LYS A 1 226 ? -17.198 -6.224 -16.453 1.00 83.94 226 LYS A CA 1
ATOM 1812 C C . LYS A 1 226 ? -16.630 -7.463 -17.152 1.00 83.94 226 LYS A C 1
ATOM 1814 O O . LYS A 1 226 ? -15.519 -7.426 -17.675 1.00 83.94 226 LYS A O 1
ATOM 1819 N N . GLN A 1 227 ? -17.410 -8.544 -17.221 1.00 75.12 227 GLN A N 1
ATOM 1820 C CA . GLN A 1 227 ? -16.979 -9.829 -17.804 1.00 75.12 227 GLN A CA 1
ATOM 1821 C C . GLN A 1 227 ? -16.431 -9.721 -19.239 1.00 75.12 227 GLN A C 1
ATOM 1823 O O . GLN A 1 227 ? -15.485 -10.415 -19.579 1.00 75.12 227 GLN A O 1
ATOM 1828 N N . VAL A 1 228 ? -16.965 -8.811 -20.060 1.00 78.31 228 VAL A N 1
ATOM 1829 C CA . VAL A 1 228 ? -16.556 -8.619 -21.471 1.00 78.31 228 VAL A CA 1
ATOM 1830 C C . VAL A 1 228 ? -15.303 -7.725 -21.615 1.00 78.31 228 VAL A C 1
ATOM 1832 O O . VAL A 1 228 ? -14.954 -7.283 -22.704 1.00 78.31 228 VAL A O 1
ATOM 1835 N N . SER A 1 229 ? -14.626 -7.399 -20.513 1.00 79.31 229 SER A N 1
ATOM 1836 C CA . SER A 1 229 ? -13.421 -6.565 -20.515 1.00 79.31 229 SER A CA 1
ATOM 1837 C C . SER A 1 229 ? -12.201 -7.306 -21.069 1.00 79.31 229 SER A C 1
ATOM 1839 O O . SER A 1 229 ? -12.031 -8.502 -20.855 1.00 79.31 229 SER A O 1
ATOM 1841 N N . SER A 1 230 ? -11.294 -6.568 -21.716 1.00 78.69 230 SER A N 1
ATOM 1842 C CA . SER A 1 230 ? -9.995 -7.076 -22.178 1.00 78.69 230 SER A CA 1
ATOM 1843 C C . SER A 1 230 ? -8.955 -7.219 -21.057 1.00 78.69 230 SER A C 1
ATOM 1845 O O . SER A 1 230 ? -7.783 -7.474 -21.338 1.00 78.69 230 SER A O 1
ATOM 1847 N N . ILE A 1 231 ? -9.328 -6.953 -19.802 1.00 84.38 231 ILE A N 1
ATOM 1848 C CA . ILE A 1 231 ? -8.407 -7.058 -18.671 1.00 84.38 231 ILE A CA 1
ATOM 1849 C C . ILE A 1 231 ? -8.266 -8.527 -18.252 1.00 84.38 231 ILE A C 1
ATOM 1851 O O . ILE A 1 231 ? -9.283 -9.176 -18.000 1.00 84.38 231 ILE A O 1
ATOM 1855 N N . PRO A 1 232 ? -7.025 -9.047 -18.152 1.00 86.44 232 PRO A N 1
ATOM 1856 C CA . PRO A 1 232 ? -6.786 -10.415 -17.714 1.00 86.44 232 PRO A CA 1
ATOM 1857 C C . PRO A 1 232 ? -7.379 -10.693 -16.329 1.00 86.44 232 PRO A C 1
ATOM 1859 O O . PRO A 1 232 ? -7.121 -9.954 -15.377 1.00 86.44 232 PRO A O 1
ATOM 1862 N N . ARG A 1 233 ? -8.145 -11.783 -16.227 1.00 89.44 233 ARG A N 1
ATOM 1863 C CA . ARG A 1 233 ? -8.623 -12.341 -14.956 1.00 89.44 233 ARG A CA 1
ATOM 1864 C C . ARG A 1 233 ? -7.561 -13.226 -14.342 1.00 89.44 233 ARG A C 1
ATOM 1866 O O . ARG A 1 233 ? -6.729 -13.778 -15.059 1.00 89.44 233 ARG A O 1
ATOM 1873 N N . ASP A 1 234 ? -7.551 -13.269 -13.018 1.00 90.06 234 ASP A N 1
ATOM 1874 C CA . ASP A 1 234 ? -6.598 -14.023 -12.202 1.00 90.06 234 ASP A CA 1
ATOM 1875 C C . ASP A 1 234 ? -5.112 -13.730 -12.451 1.00 90.06 234 ASP A C 1
ATOM 1877 O O . ASP A 1 234 ? -4.237 -14.385 -11.886 1.00 90.06 234 ASP A O 1
ATOM 1881 N N . LYS A 1 235 ? -4.807 -12.689 -13.229 1.00 91.81 235 LYS A N 1
ATOM 1882 C CA . LYS A 1 235 ? -3.457 -12.164 -13.358 1.00 91.81 235 LYS A CA 1
ATOM 1883 C C . LYS A 1 235 ? -3.137 -11.299 -12.144 1.00 91.81 235 LYS A C 1
ATOM 1885 O O . LYS A 1 235 ? -3.849 -10.334 -11.865 1.00 91.81 235 LYS A O 1
ATOM 1890 N N . SER A 1 236 ? -2.040 -11.625 -11.473 1.00 93.31 236 SER A N 1
ATOM 1891 C CA . SER A 1 236 ? -1.510 -10.825 -10.375 1.00 93.31 236 SER A CA 1
ATOM 1892 C C . SER A 1 236 ? -0.780 -9.584 -10.884 1.00 93.31 236 SER A C 1
ATOM 1894 O O . SER A 1 236 ? 0.010 -9.639 -11.827 1.00 93.31 236 SER A O 1
ATOM 1896 N N . TYR A 1 237 ? -1.026 -8.475 -10.204 1.00 93.06 237 TYR A N 1
ATOM 1897 C CA . TYR A 1 237 ? -0.312 -7.213 -10.306 1.00 93.06 237 TYR A CA 1
ATOM 1898 C C . TYR A 1 237 ? 0.315 -6.906 -8.951 1.00 93.06 237 TYR A C 1
ATOM 1900 O O . TYR A 1 237 ? -0.249 -7.255 -7.915 1.00 93.06 237 TYR A O 1
ATOM 1908 N N . TYR A 1 238 ? 1.468 -6.248 -8.948 1.00 92.75 238 TYR A N 1
ATOM 1909 C CA . TYR A 1 238 ? 2.308 -6.119 -7.760 1.00 92.75 238 TYR A CA 1
ATOM 1910 C C . TYR A 1 238 ? 2.551 -4.649 -7.432 1.00 92.75 238 TYR A C 1
ATOM 1912 O O . TYR A 1 238 ? 2.816 -3.843 -8.324 1.00 92.75 238 TYR A O 1
ATOM 1920 N N . ILE A 1 239 ? 2.460 -4.312 -6.149 1.00 91.69 239 ILE A N 1
ATOM 1921 C CA . ILE A 1 239 ? 2.729 -2.994 -5.579 1.00 91.69 239 ILE A CA 1
ATOM 1922 C C . ILE A 1 239 ? 4.035 -3.097 -4.798 1.00 91.69 239 ILE A C 1
ATOM 1924 O O . ILE A 1 239 ? 4.103 -3.782 -3.776 1.00 91.69 239 ILE A O 1
ATOM 1928 N N . ARG A 1 240 ? 5.069 -2.403 -5.268 1.00 88.75 240 ARG A N 1
ATOM 1929 C CA . ARG A 1 240 ? 6.341 -2.241 -4.558 1.00 88.75 240 ARG A CA 1
ATOM 1930 C C . ARG A 1 240 ? 6.376 -0.862 -3.911 1.00 88.75 240 ARG A C 1
ATOM 1932 O O . ARG A 1 240 ? 6.194 0.138 -4.600 1.00 88.75 240 ARG A O 1
ATOM 1939 N N . LEU A 1 241 ? 6.627 -0.812 -2.609 1.00 86.50 241 LEU A N 1
ATOM 1940 C CA . LEU A 1 241 ? 6.995 0.424 -1.922 1.00 86.50 241 LEU A CA 1
ATOM 1941 C C . LEU A 1 241 ? 8.512 0.588 -2.072 1.00 86.50 241 LEU A C 1
ATOM 1943 O O . LEU A 1 241 ? 9.248 -0.391 -1.950 1.00 86.50 241 LEU A O 1
ATOM 1947 N N . LYS A 1 242 ? 8.991 1.783 -2.423 1.00 77.50 242 LYS A N 1
ATOM 1948 C CA . LYS A 1 242 ? 10.438 2.054 -2.452 1.00 77.50 242 LYS A CA 1
ATOM 1949 C C . LYS A 1 242 ? 10.998 2.194 -1.037 1.00 77.50 242 LYS A C 1
ATOM 1951 O O . LYS A 1 242 ? 10.254 2.523 -0.124 1.00 77.50 242 LYS A O 1
ATOM 1956 N N . ASP A 1 243 ? 12.319 2.100 -0.904 1.00 68.69 243 ASP A N 1
ATOM 1957 C CA . ASP A 1 243 ? 13.080 2.211 0.356 1.00 68.69 243 ASP A CA 1
ATOM 1958 C C . ASP A 1 243 ? 12.840 3.508 1.154 1.00 68.69 243 ASP A C 1
ATOM 1960 O O . ASP A 1 243 ? 13.218 3.614 2.315 1.00 68.69 243 ASP A O 1
ATOM 1964 N N . ARG A 1 244 ? 12.221 4.522 0.539 1.00 71.75 244 ARG A N 1
ATOM 1965 C CA . ARG A 1 244 ? 11.816 5.775 1.197 1.00 71.75 244 ARG A CA 1
ATOM 1966 C C . ARG A 1 244 ? 10.417 5.718 1.815 1.00 71.75 244 ARG A C 1
ATOM 1968 O O . ARG A 1 244 ? 9.975 6.718 2.376 1.00 71.75 244 ARG A O 1
ATOM 1975 N N . GLY A 1 245 ? 9.712 4.603 1.647 1.00 79.56 245 GLY A N 1
ATOM 1976 C CA . GLY A 1 245 ? 8.387 4.378 2.199 1.00 79.56 245 GLY A CA 1
ATOM 1977 C C . GLY A 1 245 ? 8.463 4.000 3.674 1.00 79.56 245 GLY A C 1
ATOM 1978 O O . GLY A 1 245 ? 9.203 3.086 4.027 1.00 79.56 245 GLY A O 1
ATOM 1979 N N . TYR A 1 246 ? 7.732 4.710 4.531 1.00 85.94 246 TYR A N 1
ATOM 1980 C CA . TYR A 1 246 ? 7.644 4.412 5.958 1.00 85.94 246 TYR A CA 1
ATOM 1981 C C . TYR A 1 246 ? 6.407 5.039 6.606 1.00 85.94 246 TYR A C 1
ATOM 1983 O O . TYR A 1 246 ? 5.862 6.033 6.130 1.00 85.94 246 TYR A O 1
ATOM 1991 N N . CYS A 1 247 ? 6.013 4.493 7.746 1.00 89.00 247 CYS A N 1
ATOM 1992 C CA . CYS A 1 247 ? 4.979 4.968 8.640 1.00 89.00 247 CYS A CA 1
ATOM 1993 C C . CYS A 1 247 ? 5.619 5.307 9.977 1.00 89.00 247 CYS A C 1
ATOM 1995 O O . CYS A 1 247 ? 6.446 4.556 10.495 1.00 89.00 247 CYS A O 1
ATOM 1997 N N . SER A 1 248 ? 5.240 6.447 10.532 1.00 89.50 248 SER A N 1
ATOM 1998 C CA . SER A 1 248 ? 5.708 6.889 11.838 1.00 89.50 248 SER A CA 1
ATOM 1999 C C . SER A 1 248 ? 4.630 7.708 12.539 1.00 89.50 248 SER A C 1
ATOM 2001 O O . SER A 1 248 ? 3.587 8.030 11.962 1.00 89.50 248 SER A O 1
ATOM 2003 N N . GLU A 1 249 ? 4.887 8.027 13.798 1.00 88.81 249 GLU A N 1
ATOM 2004 C CA . GLU A 1 249 ? 4.036 8.857 14.632 1.00 88.81 249 GLU A CA 1
ATOM 2005 C C . GLU A 1 249 ? 4.761 10.151 15.010 1.00 88.81 249 GLU A C 1
ATOM 2007 O O . GLU A 1 249 ? 5.945 10.153 15.344 1.00 88.81 249 GLU A O 1
ATOM 2012 N N . ASP A 1 250 ? 4.031 11.261 14.978 1.00 90.81 250 ASP A N 1
ATOM 2013 C CA . ASP A 1 250 ? 4.475 12.545 15.508 1.00 90.81 250 ASP A CA 1
ATOM 2014 C C . ASP A 1 250 ? 3.523 13.011 16.614 1.00 90.81 250 ASP A C 1
ATOM 2016 O O . ASP A 1 250 ? 2.374 13.360 16.347 1.00 90.81 250 ASP A O 1
ATOM 2020 N N . CYS A 1 251 ? 4.020 13.020 17.852 1.00 89.75 251 CYS A N 1
ATOM 2021 C CA . CYS A 1 251 ? 3.317 13.481 19.053 1.00 89.75 251 CYS A CA 1
ATOM 2022 C C . CYS A 1 251 ? 3.797 14.857 19.540 1.00 89.75 251 CYS A C 1
ATOM 2024 O O . CYS A 1 251 ? 3.615 15.197 20.708 1.00 89.75 251 CYS A O 1
ATOM 2026 N N . SER A 1 252 ? 4.449 15.650 18.686 1.00 87.44 252 SER A N 1
ATOM 2027 C CA . SER A 1 252 ? 4.967 16.975 19.057 1.00 87.44 252 SER A CA 1
ATOM 2028 C C . SER A 1 252 ? 3.886 18.060 19.194 1.00 87.44 252 SER A C 1
ATOM 2030 O O . SER A 1 252 ? 4.203 19.208 19.514 1.00 87.44 252 SER A O 1
ATOM 2032 N N . SER A 1 253 ? 2.611 17.720 18.965 1.00 86.12 253 SER A N 1
ATOM 2033 C CA . SER A 1 253 ? 1.512 18.682 19.012 1.00 86.12 253 SER A CA 1
ATOM 2034 C C . SER A 1 253 ? 1.346 19.296 20.414 1.00 86.12 253 SER A C 1
ATOM 2036 O O . SER A 1 253 ? 1.311 18.560 21.404 1.00 86.12 253 SER A O 1
ATOM 2038 N N . PRO A 1 254 ? 1.164 20.628 20.535 1.00 83.81 254 PRO A N 1
ATOM 2039 C CA . PRO A 1 254 ? 0.993 21.298 21.829 1.00 83.81 254 PRO A CA 1
ATOM 2040 C C . PRO A 1 254 ? -0.225 20.829 22.635 1.00 83.81 254 PRO A C 1
ATOM 2042 O O . PRO A 1 254 ? -0.256 20.988 23.852 1.00 83.81 254 PRO A O 1
ATOM 2045 N N . ASP A 1 255 ? -1.240 20.282 21.964 1.00 86.19 255 ASP A N 1
ATOM 2046 C CA . ASP A 1 255 ? -2.454 19.745 22.586 1.00 86.19 255 ASP A CA 1
ATOM 2047 C C . ASP A 1 255 ? -2.299 18.290 23.071 1.00 86.19 255 ASP A C 1
ATOM 2049 O O . ASP A 1 255 ? -3.261 17.697 23.564 1.00 86.19 255 ASP A O 1
ATOM 2053 N N . GLY A 1 256 ? -1.096 17.717 22.946 1.00 82.94 256 GLY A N 1
ATOM 2054 C CA . GLY A 1 256 ? -0.780 16.347 23.346 1.00 82.94 256 GLY A CA 1
ATOM 2055 C C . 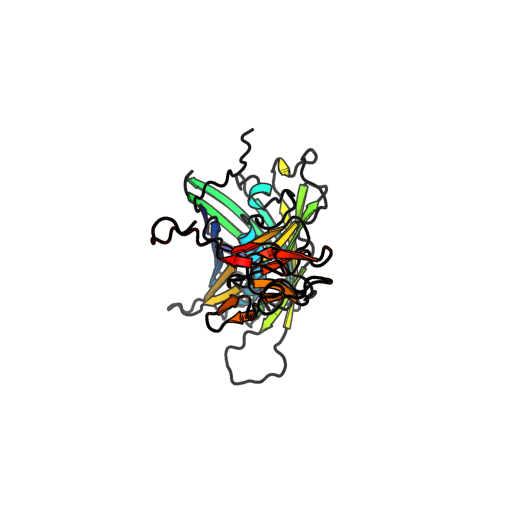GLY A 1 256 ? -1.347 15.279 22.412 1.00 82.94 256 GLY A C 1
ATOM 2056 O O . GLY A 1 256 ? -1.364 14.103 22.781 1.00 82.94 256 GLY A O 1
ATOM 2057 N N . THR A 1 257 ? -1.838 15.663 21.231 1.00 91.19 257 THR A N 1
ATOM 2058 C CA . THR A 1 257 ? -2.289 14.710 20.214 1.00 91.19 257 THR A CA 1
ATOM 2059 C C . THR A 1 257 ? -1.146 14.234 19.320 1.00 91.19 257 THR A C 1
ATOM 2061 O O . THR A 1 257 ? -0.123 14.899 19.156 1.00 91.19 257 THR A O 1
ATOM 2064 N N . CYS A 1 258 ? -1.336 13.058 18.732 1.00 90.81 258 CYS A N 1
ATOM 2065 C CA . CYS A 1 258 ? -0.394 12.414 17.836 1.00 90.81 258 CYS A CA 1
ATOM 2066 C C . CYS A 1 258 ? -0.970 12.274 16.429 1.00 90.81 258 CYS A C 1
ATOM 2068 O O . CYS A 1 258 ? -2.176 12.089 16.234 1.00 90.81 258 CYS A O 1
ATOM 2070 N N . ASN A 1 259 ? -0.083 12.334 15.444 1.00 92.69 259 ASN A N 1
ATOM 2071 C CA . ASN A 1 259 ? -0.394 12.105 14.046 1.00 92.69 259 ASN A CA 1
ATOM 2072 C C . ASN A 1 259 ? 0.347 10.858 13.571 1.00 92.69 259 ASN A C 1
ATOM 2074 O O . ASN A 1 259 ? 1.575 10.851 13.531 1.00 92.69 259 ASN A O 1
ATOM 2078 N N . LEU A 1 260 ? -0.395 9.829 13.176 1.00 93.00 260 LEU A N 1
ATOM 2079 C CA . LEU A 1 260 ? 0.141 8.709 12.412 1.00 93.00 260 LEU A CA 1
ATOM 2080 C C . LEU A 1 260 ? 0.221 9.135 10.949 1.00 93.00 260 LEU A C 1
ATOM 2082 O O . LEU A 1 260 ? -0.771 9.606 10.392 1.00 93.00 260 LEU A O 1
ATOM 2086 N N . PHE A 1 261 ? 1.362 8.930 10.307 1.00 93.75 261 PHE A N 1
ATOM 2087 C CA . PHE A 1 261 ? 1.532 9.221 8.890 1.00 93.75 261 PHE A CA 1
ATOM 2088 C C . PHE A 1 261 ? 2.350 8.132 8.209 1.00 93.75 261 PHE A C 1
ATOM 2090 O O . PHE A 1 261 ? 3.380 7.713 8.719 1.00 93.75 261 PHE A O 1
ATOM 2097 N N . CYS A 1 262 ? 1.897 7.718 7.033 1.00 93.19 262 CYS A N 1
ATOM 2098 C CA . CYS A 1 262 ? 2.525 6.761 6.138 1.00 93.19 262 CYS A CA 1
ATOM 2099 C C . CYS A 1 262 ? 2.880 7.470 4.839 1.00 93.19 262 CYS A C 1
ATOM 2101 O O . CYS A 1 262 ? 1.994 7.937 4.121 1.00 93.19 262 CYS A O 1
ATOM 2103 N N . VAL A 1 263 ? 4.171 7.567 4.548 1.00 92.25 263 VAL A N 1
ATOM 2104 C CA . VAL A 1 263 ? 4.729 8.144 3.329 1.00 92.25 263 VAL A CA 1
ATOM 2105 C C . VAL A 1 263 ? 5.179 7.011 2.428 1.00 92.25 263 VAL A C 1
ATOM 2107 O O . VAL A 1 263 ? 5.932 6.167 2.882 1.00 92.25 263 VAL A O 1
ATOM 2110 N N . ASP A 1 264 ? 4.798 7.033 1.153 1.00 90.69 264 ASP A N 1
ATOM 2111 C CA . ASP A 1 264 ? 5.175 6.007 0.180 1.00 90.69 264 ASP A CA 1
ATOM 2112 C C . ASP A 1 264 ? 5.561 6.591 -1.180 1.00 90.69 264 ASP A C 1
ATOM 2114 O O . ASP A 1 264 ? 5.028 7.610 -1.622 1.00 90.69 264 ASP A O 1
ATOM 2118 N N . GLU A 1 265 ? 6.409 5.866 -1.908 1.00 88.69 265 GLU A N 1
ATOM 2119 C CA . GLU A 1 265 ? 6.624 6.052 -3.348 1.00 88.69 265 GLU A CA 1
ATOM 2120 C C . GLU A 1 265 ? 6.254 4.751 -4.092 1.00 88.69 265 GLU A C 1
ATOM 2122 O O . GLU A 1 265 ? 7.134 3.962 -4.450 1.00 88.69 265 GLU A O 1
ATOM 2127 N N . PRO A 1 266 ? 4.953 4.459 -4.275 1.00 88.81 266 PRO A N 1
ATOM 2128 C CA . PRO A 1 266 ? 4.509 3.161 -4.766 1.00 88.81 266 PRO A CA 1
ATOM 2129 C C . PRO A 1 266 ? 4.750 2.996 -6.272 1.00 88.81 266 PRO A C 1
ATOM 2131 O O . PRO A 1 266 ? 4.407 3.858 -7.088 1.00 88.81 266 PRO A O 1
ATOM 2134 N N . LEU A 1 267 ? 5.278 1.833 -6.645 1.00 88.56 267 LEU A N 1
ATOM 2135 C CA . LEU A 1 267 ? 5.465 1.376 -8.018 1.00 88.56 267 LEU A CA 1
ATOM 2136 C C . LEU A 1 267 ? 4.547 0.196 -8.319 1.00 88.56 267 LEU A C 1
ATOM 2138 O O . LEU A 1 267 ? 4.376 -0.697 -7.490 1.00 88.56 267 LEU A O 1
ATOM 2142 N N . LEU A 1 268 ? 4.001 0.175 -9.533 1.00 89.81 268 LEU A N 1
ATOM 2143 C CA . LEU A 1 268 ? 3.089 -0.869 -9.984 1.00 89.81 268 LEU A CA 1
ATOM 2144 C C . LEU A 1 268 ? 3.740 -1.733 -11.067 1.00 89.81 268 LEU A C 1
ATOM 2146 O O . LEU A 1 268 ? 4.283 -1.210 -12.042 1.00 89.81 268 LEU A O 1
ATOM 2150 N N . LEU A 1 269 ? 3.660 -3.055 -10.924 1.00 90.06 269 LEU A N 1
ATOM 2151 C CA . LEU A 1 269 ? 4.296 -4.010 -11.830 1.00 90.06 269 LEU A CA 1
ATOM 2152 C C . LEU A 1 269 ? 3.301 -5.070 -12.325 1.00 90.06 269 LEU A C 1
ATOM 2154 O O . LEU A 1 269 ? 2.427 -5.522 -11.587 1.00 90.06 269 LEU A O 1
ATOM 2158 N N . ALA A 1 270 ? 3.436 -5.466 -13.595 1.00 89.19 270 ALA A N 1
ATOM 2159 C CA . ALA A 1 270 ? 2.635 -6.532 -14.214 1.00 89.19 270 ALA A CA 1
ATOM 2160 C C . ALA A 1 270 ? 3.154 -7.948 -13.916 1.00 89.19 270 ALA A C 1
ATOM 2162 O O . ALA A 1 270 ? 2.460 -8.924 -14.201 1.00 89.19 270 ALA A O 1
ATOM 2163 N N . THR A 1 271 ? 4.373 -8.051 -13.394 1.00 88.44 271 THR A N 1
ATOM 2164 C CA . THR A 1 271 ? 5.057 -9.297 -13.045 1.00 88.44 271 THR A CA 1
ATOM 2165 C C . THR A 1 271 ? 5.643 -9.169 -11.650 1.00 88.44 271 THR A C 1
ATOM 2167 O O . THR A 1 271 ? 5.854 -8.052 -11.174 1.00 88.44 271 THR A O 1
ATOM 2170 N N . GLU A 1 272 ? 5.903 -10.305 -11.005 1.00 89.00 272 GLU A N 1
ATOM 2171 C CA . GLU A 1 272 ? 6.536 -10.322 -9.689 1.00 89.00 272 GLU A CA 1
ATOM 2172 C C . GLU A 1 272 ? 7.902 -9.617 -9.768 1.00 89.00 272 GLU A C 1
ATOM 2174 O O . GLU A 1 272 ? 8.708 -9.988 -10.627 1.00 89.00 272 GLU A O 1
ATOM 2179 N N . PRO A 1 273 ? 8.143 -8.568 -8.957 1.00 87.94 273 PRO A N 1
ATOM 2180 C CA . PRO A 1 273 ? 9.366 -7.786 -9.055 1.00 87.94 273 PRO A CA 1
ATOM 2181 C C . PRO A 1 273 ? 10.602 -8.596 -8.670 1.00 87.94 273 PRO A C 1
ATOM 2183 O O . PRO A 1 273 ? 10.619 -9.324 -7.677 1.00 87.94 273 PRO A O 1
ATOM 2186 N N . SER A 1 274 ? 11.686 -8.383 -9.404 1.00 86.94 274 SER A N 1
ATOM 2187 C CA . SER A 1 274 ? 13.036 -8.700 -8.946 1.00 86.94 274 SER A CA 1
ATOM 2188 C C . SER A 1 274 ? 13.589 -7.571 -8.059 1.00 86.94 274 SER A C 1
ATOM 2190 O O . SER A 1 274 ? 13.115 -6.432 -8.147 1.00 86.94 274 SER A O 1
ATOM 2192 N N . PRO A 1 275 ? 14.624 -7.823 -7.234 1.00 86.81 275 PRO A N 1
ATOM 2193 C CA . PRO A 1 275 ? 15.219 -6.772 -6.407 1.00 86.81 275 PRO A CA 1
ATOM 2194 C C . PRO A 1 275 ? 15.701 -5.556 -7.200 1.00 86.81 275 PRO A C 1
ATOM 2196 O O . PRO A 1 275 ? 15.539 -4.425 -6.742 1.00 86.81 275 PRO A O 1
ATOM 2199 N N . CYS A 1 276 ? 16.202 -5.781 -8.418 1.00 87.19 276 CYS A N 1
ATOM 2200 C CA . CYS A 1 276 ? 16.706 -4.734 -9.304 1.00 87.19 276 CYS A CA 1
ATOM 2201 C C . CYS A 1 276 ? 15.658 -4.109 -10.224 1.00 87.19 276 CYS A C 1
ATOM 2203 O O . CYS A 1 276 ? 15.967 -3.141 -10.924 1.00 87.19 276 CYS A O 1
ATOM 2205 N N . ASP A 1 277 ? 14.424 -4.614 -10.233 1.00 85.75 277 ASP A N 1
ATOM 2206 C CA . ASP A 1 277 ? 13.375 -4.012 -11.047 1.00 85.75 277 ASP A CA 1
ATOM 2207 C C . ASP A 1 277 ? 13.102 -2.597 -10.541 1.00 85.75 277 ASP A C 1
ATOM 2209 O O . ASP A 1 277 ? 12.718 -2.398 -9.389 1.00 85.75 277 ASP A O 1
ATOM 2213 N N . CYS A 1 278 ? 13.267 -1.608 -11.423 1.00 80.69 278 CYS A N 1
ATOM 2214 C CA . CYS A 1 278 ? 12.955 -0.200 -11.139 1.00 80.69 278 CYS A CA 1
ATOM 2215 C C . CYS A 1 278 ? 13.862 0.463 -10.105 1.00 80.69 278 CYS A C 1
ATOM 2217 O O . CYS A 1 278 ? 13.531 1.528 -9.578 1.00 80.69 278 CYS A O 1
ATOM 2219 N N . VAL A 1 279 ? 15.015 -0.154 -9.864 1.00 82.81 279 VAL A N 1
ATOM 2220 C CA . VAL A 1 279 ? 16.121 0.431 -9.125 1.00 82.81 279 VAL A CA 1
ATOM 2221 C C . VAL A 1 279 ? 17.011 1.189 -10.099 1.00 82.81 279 VAL A C 1
ATOM 2223 O O . VAL A 1 279 ? 17.426 0.666 -11.134 1.00 82.81 279 VAL A O 1
ATOM 2226 N N . THR A 1 280 ? 17.317 2.432 -9.752 1.00 81.25 280 THR A N 1
ATOM 2227 C CA . THR A 1 280 ? 18.331 3.247 -10.418 1.00 81.25 280 THR A CA 1
ATOM 2228 C C . THR A 1 280 ? 19.449 3.501 -9.427 1.00 81.25 280 THR A C 1
ATOM 2230 O O . THR A 1 280 ? 19.192 4.014 -8.343 1.00 81.25 280 THR A O 1
ATOM 2233 N N . CYS A 1 281 ? 20.670 3.131 -9.797 1.00 84.50 281 CYS A N 1
ATOM 2234 C CA . CYS A 1 281 ? 21.849 3.419 -8.996 1.00 84.50 281 CYS A CA 1
ATOM 2235 C C . CYS A 1 281 ? 22.2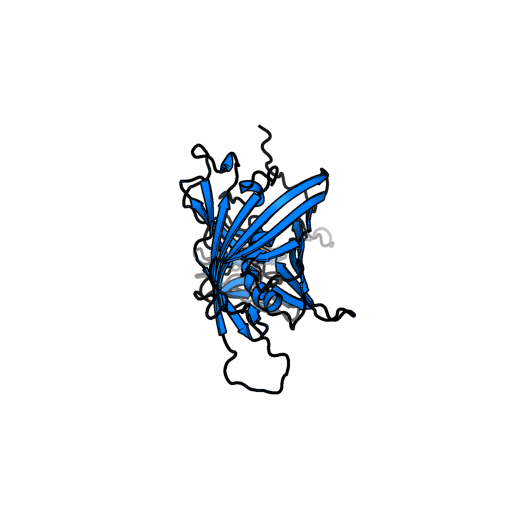78 4.872 -9.200 1.00 84.50 281 CYS A C 1
ATOM 2237 O O . CYS A 1 281 ? 22.277 5.364 -10.329 1.00 84.50 281 CYS A O 1
ATOM 2239 N N . ASP A 1 282 ? 22.621 5.551 -8.106 1.00 82.25 282 ASP A N 1
ATOM 2240 C CA . ASP A 1 282 ? 22.886 6.991 -8.117 1.00 82.25 282 ASP A CA 1
ATOM 2241 C C . ASP A 1 282 ? 24.181 7.342 -8.863 1.00 82.25 282 ASP A C 1
ATOM 2243 O O . ASP A 1 282 ? 24.269 8.410 -9.478 1.00 82.25 282 ASP A O 1
ATOM 2247 N N . ARG A 1 283 ? 25.205 6.471 -8.828 1.00 82.38 283 ARG A N 1
ATOM 2248 C CA . ARG A 1 283 ? 26.505 6.788 -9.433 1.00 82.38 283 ARG A CA 1
ATOM 2249 C C . ARG A 1 283 ? 26.564 6.396 -10.904 1.00 82.38 283 ARG A C 1
ATOM 2251 O O . ARG A 1 283 ? 26.104 5.338 -11.333 1.00 82.38 283 ARG A O 1
ATOM 2258 N N . HIS A 1 284 ? 27.225 7.242 -11.690 1.00 79.06 284 HIS A N 1
ATOM 2259 C CA . HIS A 1 284 ? 27.442 6.976 -13.106 1.00 79.06 284 HIS A CA 1
ATOM 2260 C C . HIS A 1 284 ? 28.287 5.708 -13.310 1.00 79.06 284 HIS A C 1
ATOM 2262 O O . HIS A 1 284 ? 29.382 5.593 -12.758 1.00 79.06 284 HIS A O 1
ATOM 2268 N N . GLY A 1 285 ? 27.780 4.779 -14.126 1.00 77.31 285 GLY A N 1
ATOM 2269 C CA . GLY A 1 285 ? 28.425 3.495 -14.420 1.00 77.31 285 GLY A CA 1
ATOM 2270 C C . GLY A 1 285 ? 28.156 2.387 -13.394 1.00 77.31 285 GLY A C 1
ATOM 2271 O O . GLY A 1 285 ? 28.677 1.282 -13.560 1.00 77.31 285 GLY A O 1
ATOM 2272 N N . GLU A 1 286 ? 27.349 2.645 -12.360 1.00 87.62 286 GLU A N 1
ATOM 2273 C CA . GLU A 1 286 ? 26.837 1.582 -11.494 1.00 87.62 286 GLU A CA 1
ATOM 2274 C C . GLU A 1 286 ? 25.728 0.786 -12.182 1.00 87.62 286 GLU A C 1
ATOM 2276 O O . GLU A 1 286 ? 24.935 1.296 -12.977 1.00 87.62 286 GLU A O 1
ATOM 2281 N N . VAL A 1 287 ? 25.676 -0.495 -11.841 1.00 89.19 287 VAL A N 1
ATOM 2282 C CA . VAL A 1 287 ? 24.618 -1.420 -12.216 1.00 89.19 287 VAL A CA 1
ATOM 2283 C C . VAL A 1 287 ? 24.034 -2.022 -10.950 1.00 89.19 287 VAL A C 1
ATOM 2285 O O . VAL A 1 287 ? 24.742 -2.296 -9.979 1.00 89.19 287 VAL A O 1
ATOM 2288 N N . CYS A 1 288 ? 22.725 -2.245 -10.967 1.00 89.00 288 CYS A N 1
ATOM 2289 C CA . CYS A 1 288 ? 22.077 -2.962 -9.887 1.00 89.00 288 CYS A CA 1
ATOM 2290 C C . CYS A 1 288 ? 22.447 -4.447 -9.954 1.00 89.00 288 CYS A C 1
ATOM 2292 O O . CYS A 1 288 ? 22.357 -5.078 -11.014 1.00 89.00 288 CYS A O 1
ATOM 2294 N N . ARG A 1 289 ? 22.826 -5.018 -8.811 1.00 89.88 289 ARG A N 1
ATOM 2295 C CA . ARG A 1 289 ? 22.932 -6.461 -8.610 1.00 89.88 289 ARG A CA 1
ATOM 2296 C C . ARG A 1 289 ? 21.945 -6.925 -7.549 1.00 89.88 289 ARG A C 1
ATOM 2298 O O . ARG A 1 289 ? 21.873 -6.302 -6.490 1.00 89.88 289 ARG A O 1
ATOM 2305 N N . PRO A 1 290 ? 21.232 -8.031 -7.798 1.00 87.75 290 PRO A N 1
ATOM 2306 C CA . PRO A 1 290 ? 20.393 -8.635 -6.779 1.00 87.75 290 PRO A CA 1
ATOM 2307 C C . PRO A 1 290 ? 21.256 -9.220 -5.654 1.00 87.75 290 PRO A C 1
ATOM 2309 O O . PRO A 1 290 ? 22.299 -9.826 -5.904 1.00 87.75 290 PRO A O 1
ATOM 2312 N N . GLU A 1 291 ? 20.788 -9.066 -4.422 1.00 83.25 291 GLU A N 1
ATOM 2313 C CA . GLU A 1 291 ? 21.376 -9.598 -3.194 1.00 83.25 291 GLU A CA 1
ATOM 2314 C C . GLU A 1 291 ? 20.247 -10.177 -2.325 1.00 83.25 291 GLU A C 1
ATOM 2316 O O . GLU A 1 291 ? 19.689 -9.520 -1.447 1.00 83.25 291 GLU A O 1
ATOM 2321 N N . GLY A 1 292 ? 19.844 -11.415 -2.634 1.00 80.69 292 GLY A N 1
ATOM 2322 C CA . GLY A 1 292 ? 18.635 -12.012 -2.060 1.00 80.69 292 GLY A CA 1
ATOM 2323 C C . GLY A 1 292 ? 17.381 -11.249 -2.502 1.00 80.69 292 GLY A C 1
ATOM 2324 O O . GLY A 1 292 ? 17.167 -11.074 -3.700 1.00 80.69 292 GLY A O 1
ATOM 2325 N N . ALA A 1 293 ? 16.578 -10.785 -1.540 1.00 76.69 293 ALA A N 1
ATOM 2326 C CA . ALA A 1 293 ? 15.444 -9.880 -1.769 1.00 76.69 293 ALA A CA 1
ATOM 2327 C C . ALA A 1 293 ? 15.841 -8.399 -1.863 1.00 76.69 293 ALA A C 1
ATOM 2329 O O . ALA A 1 293 ? 15.029 -7.558 -2.250 1.00 76.69 293 ALA A O 1
ATOM 2330 N N . SER A 1 294 ? 17.082 -8.081 -1.500 1.00 79.81 294 SER A N 1
ATOM 2331 C CA . SER A 1 294 ? 17.641 -6.740 -1.579 1.00 79.81 294 SER A CA 1
ATOM 2332 C C . SER A 1 294 ? 18.462 -6.580 -2.854 1.00 79.81 294 SER A C 1
ATOM 2334 O O . SER A 1 294 ? 18.598 -7.491 -3.676 1.00 79.81 294 SER A O 1
ATOM 2336 N N . TYR A 1 295 ? 19.015 -5.396 -3.036 1.00 86.44 295 TYR A N 1
ATOM 2337 C CA . TYR A 1 295 ? 19.930 -5.100 -4.114 1.00 86.44 295 TYR A CA 1
ATOM 2338 C C . TYR A 1 295 ? 21.120 -4.306 -3.601 1.00 86.44 295 TYR A C 1
ATOM 2340 O O . TYR A 1 295 ? 21.061 -3.634 -2.572 1.00 86.44 295 TYR A O 1
ATOM 2348 N N . ARG A 1 296 ? 22.190 -4.323 -4.388 1.00 89.62 296 ARG A N 1
ATOM 2349 C CA . ARG A 1 296 ? 23.306 -3.400 -4.230 1.00 89.62 296 ARG A CA 1
ATOM 2350 C C . ARG A 1 296 ? 23.659 -2.768 -5.561 1.00 89.62 296 ARG A C 1
ATOM 2352 O O . ARG A 1 296 ? 23.525 -3.385 -6.617 1.00 89.62 296 ARG A O 1
ATOM 2359 N N . CYS A 1 297 ? 24.130 -1.536 -5.495 1.00 89.69 297 CYS A N 1
ATOM 2360 C CA . CYS A 1 297 ? 24.689 -0.839 -6.637 1.00 89.69 297 CYS A CA 1
ATOM 2361 C C . CYS A 1 297 ? 26.202 -1.026 -6.626 1.00 89.69 297 CYS A C 1
ATOM 2363 O O . CYS A 1 297 ? 26.872 -0.686 -5.652 1.00 89.69 297 CYS A O 1
ATOM 2365 N N . GLU A 1 298 ? 26.737 -1.612 -7.692 1.00 89.81 298 GLU A N 1
ATOM 2366 C CA . GLU A 1 298 ? 28.176 -1.802 -7.865 1.00 89.81 298 GLU A CA 1
ATOM 2367 C C . GLU A 1 298 ? 28.602 -1.329 -9.250 1.00 89.81 298 GLU A C 1
ATOM 2369 O O . GLU A 1 298 ? 27.798 -1.276 -10.182 1.00 89.81 298 GLU A O 1
ATOM 2374 N N . CYS A 1 299 ? 29.877 -0.979 -9.398 1.00 85.62 299 CYS A N 1
ATOM 2375 C CA . CYS A 1 299 ? 30.406 -0.606 -10.698 1.00 85.62 299 CYS A CA 1
ATOM 2376 C C . CYS A 1 299 ? 30.209 -1.740 -11.707 1.00 85.62 299 CYS A C 1
ATOM 2378 O O . CYS A 1 299 ? 30.477 -2.909 -11.415 1.00 85.62 299 CYS A O 1
ATOM 2380 N N . GLY A 1 300 ? 29.745 -1.375 -12.904 1.00 81.25 300 GLY A N 1
ATOM 2381 C CA . GLY A 1 300 ? 29.597 -2.306 -14.014 1.00 81.25 300 GLY A CA 1
ATOM 2382 C C . GLY A 1 300 ? 30.897 -3.053 -14.316 1.00 81.25 300 GLY A C 1
ATOM 2383 O O . GLY A 1 300 ? 31.995 -2.637 -13.942 1.00 81.25 300 GLY A O 1
ATOM 2384 N N . GLN A 1 301 ? 30.777 -4.181 -15.010 1.00 77.88 301 GLN A N 1
ATOM 2385 C CA . GLN A 1 301 ? 31.921 -5.029 -15.334 1.00 77.88 301 GLN A CA 1
ATOM 2386 C C . GLN A 1 301 ? 33.050 -4.224 -16.008 1.00 77.88 301 GLN A C 1
ATOM 2388 O O . GLN A 1 301 ? 32.825 -3.538 -17.001 1.00 77.88 301 GLN A O 1
ATOM 2393 N N . GLY A 1 302 ? 34.269 -4.319 -15.464 1.00 71.12 302 GLY A N 1
ATOM 2394 C CA . GLY A 1 302 ? 35.452 -3.602 -15.965 1.00 71.12 302 GLY A CA 1
ATOM 2395 C C . GLY A 1 302 ? 35.632 -2.177 -15.423 1.00 71.12 302 GLY A C 1
ATOM 2396 O O . GLY A 1 302 ? 36.635 -1.534 -15.738 1.00 71.12 302 GLY A O 1
ATOM 2397 N N . LEU A 1 303 ? 34.716 -1.693 -14.583 1.00 79.62 303 LEU A N 1
ATOM 2398 C CA . LEU A 1 303 ? 34.808 -0.399 -13.911 1.00 79.62 303 LEU A CA 1
ATOM 2399 C C . LEU A 1 303 ? 35.193 -0.587 -12.435 1.00 79.62 303 LEU A C 1
ATOM 2401 O O . LEU A 1 303 ? 34.815 -1.570 -11.798 1.00 79.62 303 LEU A O 1
ATOM 2405 N N . LYS A 1 304 ? 35.938 0.365 -11.871 1.00 80.94 304 LYS A N 1
ATOM 2406 C CA . LYS A 1 304 ? 36.183 0.471 -10.427 1.00 80.94 304 LYS A CA 1
ATOM 2407 C C . LYS A 1 304 ? 35.693 1.812 -9.909 1.00 80.94 304 LYS A C 1
ATOM 2409 O O . LYS A 1 304 ? 35.705 2.806 -10.633 1.00 80.94 304 LYS A O 1
ATOM 2414 N N . LEU A 1 305 ? 35.300 1.812 -8.639 1.00 82.81 305 LEU A N 1
ATOM 2415 C CA . LEU A 1 305 ? 34.904 3.017 -7.930 1.00 82.81 305 LEU A CA 1
ATOM 2416 C C . LEU A 1 305 ? 36.135 3.896 -7.698 1.00 82.81 305 LEU A C 1
ATOM 2418 O O . LEU A 1 305 ? 37.118 3.459 -7.097 1.00 82.81 305 LEU A O 1
ATOM 2422 N N . MET A 1 306 ? 36.068 5.122 -8.194 1.00 82.56 306 MET A N 1
ATOM 2423 C CA . MET A 1 306 ? 37.103 6.134 -8.049 1.00 82.56 306 MET A CA 1
ATOM 2424 C C . MET A 1 306 ? 36.859 7.000 -6.802 1.00 82.56 306 MET A C 1
ATOM 2426 O O . MET A 1 306 ? 35.733 7.051 -6.301 1.00 82.56 306 MET A O 1
ATOM 2430 N N . PRO A 1 307 ? 37.881 7.726 -6.303 1.00 81.94 307 PRO A N 1
ATOM 2431 C CA . PRO A 1 307 ? 37.726 8.642 -5.167 1.00 81.94 307 PRO A CA 1
ATOM 2432 C C . PRO A 1 307 ? 36.697 9.763 -5.388 1.00 81.94 307 PRO A C 1
ATOM 2434 O O . PRO A 1 307 ? 36.205 10.338 -4.423 1.00 81.94 307 PRO A O 1
ATOM 2437 N N . ASP A 1 308 ? 36.370 10.074 -6.645 1.00 79.50 308 ASP A N 1
ATOM 2438 C CA . ASP A 1 308 ? 35.350 11.053 -7.039 1.00 79.50 308 ASP A CA 1
ATOM 2439 C C . ASP A 1 308 ? 33.921 10.469 -7.076 1.00 79.50 308 ASP A C 1
ATOM 2441 O O . ASP A 1 308 ? 33.004 11.113 -7.581 1.00 79.50 308 ASP A O 1
ATOM 2445 N N . ASN A 1 309 ? 33.718 9.258 -6.538 1.00 76.44 309 ASN A N 1
ATOM 2446 C CA . ASN A 1 309 ? 32.454 8.517 -6.557 1.00 76.44 309 ASN A CA 1
ATOM 2447 C C . ASN A 1 309 ? 31.916 8.226 -7.971 1.00 76.44 309 ASN A C 1
ATOM 2449 O O . ASN A 1 309 ? 30.705 8.127 -8.170 1.00 76.44 309 ASN A O 1
ATOM 2453 N N . THR A 1 310 ? 32.791 8.044 -8.959 1.00 81.31 310 THR A N 1
ATOM 2454 C CA . THR A 1 310 ? 32.394 7.570 -10.293 1.00 81.31 310 THR A CA 1
ATOM 2455 C C . THR A 1 310 ? 32.951 6.179 -10.584 1.00 81.31 310 THR A C 1
ATOM 2457 O O . THR A 1 310 ? 34.003 5.790 -10.072 1.00 81.31 310 THR A O 1
ATOM 2460 N N . CYS A 1 311 ? 32.244 5.395 -11.401 1.00 81.44 311 CYS A N 1
ATOM 2461 C CA . CYS A 1 311 ? 32.748 4.113 -11.879 1.00 81.44 311 CYS A CA 1
ATOM 2462 C C . CYS A 1 311 ? 33.541 4.331 -13.168 1.00 81.44 311 CYS A C 1
ATOM 2464 O O . CYS A 1 311 ? 32.965 4.576 -14.228 1.00 81.44 311 CYS A O 1
ATOM 2466 N N . GLN A 1 312 ? 34.868 4.233 -13.081 1.00 78.06 312 GLN A N 1
ATOM 2467 C CA . GLN A 1 312 ? 35.768 4.433 -14.219 1.00 78.06 312 GLN A CA 1
ATOM 2468 C C . GLN A 1 312 ? 36.617 3.195 -14.484 1.00 78.06 312 GLN A C 1
ATOM 2470 O O . GLN A 1 312 ? 36.871 2.364 -13.609 1.00 78.06 312 GLN A O 1
ATOM 2475 N N . VAL A 1 313 ? 37.107 3.086 -15.713 1.00 69.94 313 VAL A N 1
ATOM 2476 C CA . VAL A 1 313 ? 38.132 2.106 -16.066 1.00 69.94 313 VAL A CA 1
ATOM 2477 C C . VAL A 1 313 ? 39.434 2.544 -15.388 1.00 69.94 313 VAL A C 1
ATOM 2479 O O . VAL A 1 313 ? 40.022 3.553 -15.758 1.00 69.94 313 VAL A O 1
ATOM 2482 N N . THR A 1 314 ? 39.881 1.813 -14.367 1.00 55.09 314 THR A N 1
ATOM 2483 C CA . THR A 1 314 ? 41.096 2.165 -13.597 1.00 55.09 314 THR A CA 1
ATOM 2484 C C . THR A 1 314 ? 42.383 1.734 -14.280 1.00 55.09 314 THR A C 1
ATOM 2486 O O . THR A 1 314 ? 43.429 2.309 -14.014 1.00 55.09 314 THR A O 1
ATOM 2489 N N . ASN A 1 315 ? 42.312 0.745 -15.168 1.00 51.03 315 ASN A N 1
ATOM 2490 C CA . ASN A 1 315 ? 43.457 0.270 -15.923 1.00 51.03 315 ASN A CA 1
ATOM 2491 C C . ASN A 1 315 ? 43.081 0.185 -17.398 1.00 51.03 315 ASN A C 1
ATOM 2493 O O . ASN A 1 315 ? 42.565 -0.821 -17.872 1.00 51.03 315 ASN A O 1
ATOM 2497 N N . TYR A 1 316 ? 43.453 1.222 -18.137 1.00 47.28 316 TYR A N 1
ATOM 2498 C CA . TYR A 1 316 ? 43.711 1.164 -19.574 1.00 47.28 316 TYR A CA 1
ATOM 2499 C C . TYR A 1 316 ? 44.978 0.340 -19.872 1.00 47.28 316 TYR A C 1
ATOM 2501 O O . TYR A 1 316 ? 45.784 0.698 -20.715 1.00 47.28 316 TYR A O 1
ATOM 2509 N N . LEU A 1 317 ? 45.215 -0.745 -19.137 1.00 45.50 317 LEU A N 1
ATOM 2510 C CA . LEU A 1 317 ? 46.299 -1.686 -19.385 1.00 45.50 317 LEU A CA 1
ATOM 2511 C C . LEU A 1 317 ? 45.639 -2.987 -19.805 1.00 45.50 317 LEU A C 1
ATOM 2513 O O . LEU A 1 317 ? 45.279 -3.787 -18.950 1.00 45.50 317 LEU A O 1
ATOM 2517 N N . GLY A 1 318 ? 45.441 -3.149 -21.114 1.00 53.91 318 GLY A N 1
ATOM 2518 C CA . GLY A 1 318 ? 45.074 -4.430 -21.710 1.00 53.91 318 GLY A CA 1
ATOM 2519 C C . GLY A 1 318 ? 43.812 -5.054 -21.123 1.00 53.91 318 GLY A C 1
ATOM 2520 O O . GLY A 1 318 ? 43.922 -6.003 -20.353 1.00 53.91 318 GLY A O 1
ATOM 2521 N N . VAL A 1 319 ? 42.614 -4.566 -21.467 1.00 63.22 319 VAL A N 1
ATOM 2522 C CA . VAL A 1 319 ? 41.383 -5.266 -21.054 1.00 63.22 319 VAL A CA 1
ATOM 2523 C C . VAL A 1 319 ? 41.333 -6.607 -21.780 1.00 63.22 319 VAL A C 1
ATOM 2525 O O . VAL A 1 319 ? 41.190 -6.639 -23.002 1.00 63.22 319 VAL A O 1
ATOM 2528 N N . GLN A 1 320 ? 41.450 -7.709 -21.039 1.00 70.31 320 GLN A N 1
ATOM 2529 C CA . GLN A 1 320 ? 41.288 -9.046 -21.599 1.00 70.31 320 GLN A CA 1
ATOM 2530 C C . GLN A 1 320 ? 39.840 -9.229 -22.082 1.00 70.31 320 GLN A C 1
ATOM 2532 O O . GLN A 1 320 ? 38.891 -9.132 -21.304 1.00 70.31 320 GLN A O 1
ATOM 2537 N N . CYS A 1 321 ? 39.677 -9.464 -23.381 1.00 74.19 321 CYS A N 1
ATOM 2538 C CA . CYS A 1 321 ? 38.420 -9.570 -24.113 1.00 74.19 321 CYS A CA 1
ATOM 2539 C C . CYS A 1 321 ? 38.399 -10.917 -24.843 1.00 74.19 321 CYS A C 1
ATOM 2541 O O . CYS A 1 321 ? 38.883 -11.046 -25.967 1.00 74.19 321 CYS A O 1
ATOM 2543 N N . GLY A 1 322 ? 37.920 -11.960 -24.162 1.00 80.69 322 GLY A N 1
ATOM 2544 C CA . GLY A 1 322 ? 38.026 -13.327 -24.670 1.00 80.69 322 GLY A CA 1
ATOM 2545 C C . GLY A 1 322 ? 39.491 -13.744 -24.841 1.00 80.69 322 GLY A C 1
ATOM 2546 O O . GLY A 1 322 ? 40.239 -13.817 -23.864 1.00 80.69 322 GLY A O 1
ATOM 2547 N N . SER A 1 323 ? 39.900 -14.011 -26.083 1.00 80.31 323 SER A N 1
ATOM 2548 C CA . SER A 1 323 ? 41.261 -14.437 -26.435 1.00 80.31 323 SER A CA 1
ATOM 2549 C C . SER A 1 323 ? 42.238 -13.295 -26.748 1.00 80.31 323 SER A C 1
ATOM 2551 O O . SER A 1 323 ? 43.399 -13.581 -27.036 1.00 80.31 323 SER A O 1
ATOM 2553 N N . VAL A 1 324 ? 41.808 -12.027 -26.730 1.00 82.12 324 VAL A N 1
ATOM 2554 C CA . VAL A 1 324 ? 42.675 -10.869 -27.031 1.00 82.12 324 VAL A CA 1
ATOM 2555 C C . VAL A 1 324 ? 42.761 -9.912 -25.848 1.00 82.12 324 VAL A C 1
ATOM 2557 O O . VAL A 1 324 ? 41.854 -9.853 -25.025 1.00 82.12 324 VAL A O 1
ATOM 2560 N N . ASN A 1 325 ? 43.834 -9.127 -25.779 1.00 82.69 325 ASN A N 1
ATOM 2561 C CA . ASN A 1 325 ? 43.910 -7.972 -24.888 1.00 82.69 325 ASN A CA 1
ATOM 2562 C C . ASN A 1 325 ? 43.663 -6.715 -25.715 1.00 82.69 325 ASN A C 1
ATOM 2564 O O . ASN A 1 325 ? 44.409 -6.448 -26.655 1.00 82.69 325 ASN A O 1
ATOM 2568 N N . CYS A 1 326 ? 42.621 -5.958 -25.379 1.00 81.50 326 CYS A N 1
ATOM 2569 C CA . CYS A 1 326 ? 42.339 -4.697 -26.049 1.00 81.50 326 CYS A CA 1
ATOM 2570 C C . CYS A 1 326 ? 43.480 -3.699 -25.826 1.00 81.50 326 CYS A C 1
ATOM 2572 O O . CYS A 1 326 ? 44.095 -3.678 -24.759 1.00 81.50 326 CYS A O 1
ATOM 2574 N N . HIS A 1 327 ? 43.726 -2.836 -26.808 1.00 84.06 327 HIS A N 1
ATOM 2575 C CA . HIS A 1 327 ? 44.701 -1.757 -26.702 1.00 84.06 327 HIS A CA 1
ATOM 2576 C C . HIS A 1 327 ? 44.409 -0.873 -25.477 1.00 84.06 327 HIS A C 1
ATOM 2578 O O . HIS A 1 327 ? 43.268 -0.770 -25.025 1.00 84.06 327 HIS A O 1
ATOM 2584 N N . THR A 1 328 ? 45.424 -0.183 -24.953 1.00 80.62 328 THR A N 1
ATOM 2585 C CA . THR A 1 328 ? 45.283 0.685 -23.773 1.00 80.62 328 THR A CA 1
ATOM 2586 C C . THR A 1 328 ? 44.173 1.728 -23.952 1.00 80.62 328 THR A C 1
ATOM 2588 O O . THR A 1 328 ? 43.354 1.921 -23.068 1.00 80.62 328 THR A O 1
ATOM 2591 N N . HIS A 1 329 ? 44.045 2.314 -25.142 1.00 81.00 329 HIS A N 1
ATOM 2592 C CA . HIS A 1 329 ? 42.959 3.244 -25.497 1.00 81.00 329 HIS A CA 1
ATOM 2593 C C . HIS A 1 329 ? 41.731 2.574 -26.151 1.00 81.00 329 HIS A C 1
ATOM 2595 O O . HIS A 1 329 ? 41.065 3.186 -26.991 1.00 81.00 329 HIS A O 1
ATOM 2601 N N . ALA A 1 330 ? 41.426 1.323 -25.800 1.00 77.81 330 ALA A N 1
ATOM 2602 C CA . ALA A 1 330 ? 40.261 0.578 -26.279 1.00 77.81 330 ALA A CA 1
ATOM 2603 C C . ALA A 1 330 ? 39.475 -0.077 -25.136 1.00 77.81 330 ALA A C 1
ATOM 2605 O O . ALA A 1 330 ? 39.993 -0.309 -24.045 1.00 77.81 330 ALA A O 1
ATOM 2606 N N . ARG A 1 331 ? 38.207 -0.402 -25.401 1.00 78.50 331 ARG A N 1
ATOM 2607 C CA . ARG A 1 331 ? 37.311 -1.134 -24.495 1.00 78.50 331 ARG A CA 1
ATOM 2608 C C . ARG A 1 331 ? 36.786 -2.409 -25.156 1.00 78.50 331 ARG A C 1
ATOM 2610 O O . ARG A 1 331 ? 36.528 -2.416 -26.356 1.00 78.50 331 ARG A O 1
ATOM 2617 N N . CYS A 1 332 ? 36.586 -3.464 -24.369 1.00 81.19 332 CYS A N 1
ATOM 2618 C CA . CYS A 1 332 ? 35.923 -4.689 -24.823 1.00 81.19 332 CYS A CA 1
ATOM 2619 C C . CYS A 1 332 ? 34.412 -4.446 -24.942 1.00 81.19 332 CYS A C 1
ATOM 2621 O O . CYS A 1 332 ? 33.799 -3.941 -24.001 1.00 81.19 332 CYS A O 1
ATOM 2623 N N . ILE A 1 333 ? 33.822 -4.784 -26.086 1.00 79.06 333 ILE A N 1
ATOM 2624 C CA . ILE A 1 333 ? 32.378 -4.639 -26.340 1.00 79.06 333 ILE A CA 1
ATOM 2625 C C . ILE A 1 333 ? 31.677 -5.997 -26.294 1.00 79.06 333 ILE A C 1
ATOM 2627 O O . ILE A 1 333 ? 30.562 -6.086 -25.786 1.00 79.06 333 ILE A O 1
ATOM 2631 N N . ASP A 1 334 ? 32.335 -7.047 -26.789 1.00 72.12 334 ASP A N 1
ATOM 2632 C CA . ASP A 1 334 ? 31.825 -8.419 -26.750 1.00 72.12 334 ASP A CA 1
ATOM 2633 C C . ASP A 1 334 ? 32.966 -9.404 -26.426 1.00 72.12 334 ASP A C 1
ATOM 2635 O O . ASP A 1 334 ? 33.814 -9.673 -27.287 1.00 72.12 334 ASP A O 1
ATOM 2639 N N . PRO A 1 335 ? 33.004 -9.964 -25.201 1.00 73.00 335 PRO A N 1
ATOM 2640 C CA . PRO A 1 335 ? 34.015 -10.939 -24.797 1.00 73.00 335 PRO A CA 1
ATOM 2641 C C . PRO A 1 335 ? 33.944 -12.262 -25.568 1.00 73.00 335 PRO A C 1
ATOM 2643 O O . PRO A 1 335 ? 34.973 -12.913 -25.733 1.00 73.00 335 PRO A O 1
ATOM 2646 N N . ASN A 1 336 ? 32.763 -12.669 -26.049 1.00 74.69 336 ASN A N 1
ATOM 2647 C CA . ASN A 1 336 ? 32.587 -13.942 -26.760 1.00 74.69 336 ASN A CA 1
ATOM 2648 C C . ASN A 1 336 ? 33.132 -13.875 -28.191 1.00 74.69 336 ASN A C 1
ATOM 2650 O O . ASN A 1 336 ? 33.524 -14.896 -28.751 1.00 74.69 336 ASN A O 1
ATOM 2654 N N . GLN A 1 337 ? 33.169 -12.672 -28.769 1.00 79.31 337 GLN A N 1
ATOM 2655 C CA . GLN A 1 337 ? 33.698 -12.406 -30.110 1.00 79.31 337 GLN A CA 1
ATOM 2656 C C . GLN A 1 337 ? 35.091 -11.761 -30.091 1.00 79.31 337 GLN A C 1
ATOM 2658 O O . GLN A 1 337 ? 35.620 -11.439 -31.152 1.00 79.31 337 GLN A O 1
ATOM 2663 N N . ALA A 1 338 ? 35.681 -11.563 -28.905 1.00 80.19 338 ALA A N 1
ATOM 2664 C CA . ALA A 1 338 ? 36.965 -10.885 -28.728 1.00 80.19 338 ALA A CA 1
ATOM 2665 C C . ALA A 1 338 ? 37.008 -9.488 -29.389 1.00 80.19 338 ALA A C 1
ATOM 2667 O O . ALA A 1 338 ? 38.019 -9.083 -29.966 1.00 80.19 338 ALA A O 1
ATOM 2668 N N . PHE A 1 339 ? 35.892 -8.750 -29.337 1.00 82.75 339 PHE A N 1
ATOM 2669 C CA . PHE A 1 339 ? 35.747 -7.486 -30.058 1.00 82.75 339 PHE A CA 1
ATOM 2670 C C . PHE A 1 339 ? 36.102 -6.278 -29.183 1.00 82.75 339 PHE A C 1
ATOM 2672 O O . PHE A 1 339 ? 35.406 -5.959 -28.211 1.00 82.75 339 PHE A O 1
ATOM 2679 N N . CYS A 1 340 ? 37.165 -5.574 -29.574 1.00 84.88 340 CYS A N 1
ATOM 2680 C CA . CYS A 1 340 ? 37.650 -4.360 -28.929 1.00 84.88 340 CYS A CA 1
ATOM 2681 C C . CYS A 1 340 ? 37.331 -3.116 -29.770 1.00 84.88 340 CYS A C 1
ATOM 2683 O O . CYS A 1 340 ? 37.575 -3.084 -30.973 1.00 84.88 340 CYS A O 1
ATOM 2685 N N . GLN A 1 341 ? 36.833 -2.060 -29.131 1.00 83.56 341 GLN A N 1
ATOM 2686 C CA . GLN A 1 341 ? 36.524 -0.779 -29.766 1.00 83.56 341 GLN A CA 1
ATOM 2687 C C . GLN A 1 341 ? 37.397 0.327 -29.168 1.00 83.56 341 GLN A C 1
ATOM 2689 O O . GLN A 1 341 ? 37.416 0.498 -27.948 1.00 83.56 341 GLN A O 1
ATOM 2694 N N . CYS A 1 342 ? 38.080 1.112 -30.009 1.00 82.19 342 CYS A N 1
ATOM 2695 C CA . CYS A 1 342 ? 38.803 2.302 -29.550 1.00 82.19 342 CYS A CA 1
ATOM 2696 C C . CYS A 1 342 ? 37.866 3.290 -28.836 1.00 82.19 342 CYS A C 1
ATOM 2698 O O . CYS A 1 342 ? 36.699 3.452 -29.205 1.00 82.19 342 CYS A O 1
ATOM 2700 N N . LEU A 1 343 ? 38.383 3.956 -27.808 1.00 75.50 343 LEU A N 1
ATOM 2701 C CA . LEU A 1 343 ? 37.651 4.977 -27.061 1.00 75.50 343 LEU A CA 1
ATOM 2702 C C . LEU A 1 343 ? 37.361 6.210 -27.938 1.00 75.50 343 LEU A C 1
ATOM 2704 O O . LEU A 1 343 ? 38.066 6.442 -28.925 1.00 75.50 343 LEU A O 1
ATOM 2708 N N . PRO A 1 344 ? 36.356 7.036 -27.584 1.00 71.88 344 PRO A N 1
ATOM 2709 C CA . PRO A 1 344 ? 36.077 8.281 -28.299 1.00 71.88 344 PRO A CA 1
ATOM 2710 C C . PRO A 1 344 ? 37.333 9.152 -28.473 1.00 71.88 344 PRO A C 1
ATOM 2712 O O . PRO A 1 344 ? 38.099 9.343 -27.530 1.00 71.88 344 PRO A O 1
ATOM 2715 N N . GLY A 1 345 ? 37.555 9.662 -29.689 1.00 66.12 345 GLY A N 1
ATOM 2716 C CA . GLY A 1 345 ? 38.748 10.445 -30.047 1.00 66.12 345 GLY A CA 1
ATOM 2717 C C . GLY A 1 345 ? 39.961 9.618 -30.500 1.00 66.12 345 GLY A C 1
ATOM 2718 O O . GLY A 1 345 ? 40.964 10.197 -30.925 1.00 66.12 345 GLY A O 1
ATOM 2719 N N . TYR A 1 346 ? 39.868 8.285 -30.468 1.00 76.62 346 TYR A N 1
ATOM 2720 C CA . TYR A 1 346 ? 40.896 7.368 -30.957 1.00 76.62 346 TYR A CA 1
ATOM 2721 C C . TYR A 1 346 ? 40.381 6.531 -32.135 1.00 76.62 346 TYR A C 1
ATOM 2723 O O . TYR A 1 346 ? 39.201 6.183 -32.204 1.00 76.62 346 TYR A O 1
ATOM 2731 N N . ARG A 1 347 ? 41.266 6.195 -33.077 1.00 80.94 347 ARG A N 1
ATOM 2732 C CA . ARG A 1 347 ? 40.975 5.306 -34.211 1.00 80.94 347 ARG A CA 1
ATOM 2733 C C . ARG A 1 347 ? 42.037 4.223 -34.331 1.00 80.94 347 ARG A C 1
ATOM 2735 O O . ARG A 1 347 ? 43.214 4.468 -34.085 1.00 80.94 347 ARG A O 1
ATOM 2742 N N . GLY A 1 348 ? 41.607 3.036 -34.733 1.00 85.69 348 GLY A N 1
ATOM 2743 C CA . GLY A 1 348 ? 42.471 1.877 -34.907 1.00 85.69 348 GLY A CA 1
ATOM 2744 C C . GLY A 1 348 ? 41.689 0.572 -34.799 1.00 85.69 348 GLY A C 1
ATOM 2745 O O . GLY A 1 348 ? 40.462 0.573 -34.909 1.00 85.69 348 GLY A O 1
ATOM 2746 N N . ASP A 1 349 ? 42.409 -0.530 -34.616 1.00 82.00 349 ASP A N 1
ATOM 2747 C CA . ASP A 1 349 ? 41.864 -1.892 -34.598 1.00 82.00 349 ASP A CA 1
ATOM 2748 C C . ASP A 1 349 ? 41.345 -2.331 -33.216 1.00 82.00 349 ASP A C 1
ATOM 2750 O O . ASP A 1 349 ? 40.777 -3.413 -33.084 1.00 82.00 349 ASP A O 1
ATOM 2754 N N . GLY A 1 350 ? 41.532 -1.507 -32.180 1.00 80.25 350 GLY A N 1
ATOM 2755 C CA . GLY A 1 350 ? 41.068 -1.809 -30.828 1.00 80.25 350 GLY A CA 1
ATOM 2756 C C . GLY A 1 350 ? 41.947 -2.794 -30.053 1.00 80.25 350 GLY A C 1
ATOM 2757 O O . GLY A 1 350 ? 41.747 -2.935 -28.848 1.00 80.25 350 GLY A O 1
ATOM 2758 N N . VAL A 1 351 ? 42.926 -3.448 -30.682 1.00 83.88 351 VAL A N 1
ATOM 2759 C CA . VAL A 1 351 ? 43.743 -4.522 -30.085 1.00 83.88 351 VAL A CA 1
ATOM 2760 C C . VAL A 1 351 ? 45.217 -4.130 -30.064 1.00 83.88 351 VAL A C 1
ATOM 2762 O O . VAL A 1 351 ? 45.804 -3.979 -28.995 1.00 83.88 351 VAL A O 1
ATOM 2765 N N . SER A 1 352 ? 45.808 -3.913 -31.234 1.00 81.94 352 SER A N 1
ATOM 2766 C CA . SER A 1 352 ? 47.204 -3.493 -31.394 1.00 81.94 352 SER A CA 1
ATOM 2767 C C . SER A 1 352 ? 47.347 -1.979 -31.433 1.00 81.94 352 SER A C 1
ATOM 2769 O O . SER A 1 352 ? 48.403 -1.462 -31.078 1.00 81.94 352 SER A O 1
ATOM 2771 N N . HIS A 1 353 ? 46.301 -1.272 -31.863 1.00 83.69 353 HIS A N 1
ATOM 2772 C CA . HIS A 1 353 ? 46.390 0.131 -32.225 1.00 83.69 353 HIS A CA 1
ATOM 2773 C C . HIS A 1 353 ? 45.117 0.899 -31.900 1.00 83.69 353 HIS A C 1
ATOM 2775 O O . HIS A 1 353 ? 44.039 0.585 -32.405 1.00 83.69 353 HIS A O 1
ATOM 2781 N N . CYS A 1 354 ? 45.258 1.965 -31.119 1.00 84.25 354 CYS A N 1
ATOM 2782 C CA . CYS A 1 354 ? 44.285 3.051 -31.047 1.00 84.25 354 CYS A CA 1
ATOM 2783 C C . CYS A 1 354 ? 45.048 4.363 -30.896 1.00 84.25 354 CYS A C 1
ATOM 2785 O O . CYS A 1 354 ? 45.527 4.690 -29.806 1.00 84.25 354 CYS A O 1
ATOM 2787 N N . GLU A 1 355 ? 45.151 5.107 -31.991 1.00 84.06 355 GLU A N 1
ATOM 2788 C CA . GLU A 1 355 ? 45.831 6.398 -32.055 1.00 84.06 355 GLU A CA 1
ATOM 2789 C C . GLU A 1 355 ? 44.843 7.547 -31.924 1.00 84.06 355 GLU A C 1
ATOM 2791 O O . GLU A 1 355 ? 43.728 7.494 -32.444 1.00 84.06 355 GLU A O 1
ATOM 2796 N N . SER A 1 356 ? 45.268 8.606 -31.232 1.00 72.12 356 SER A N 1
ATOM 2797 C CA . SER A 1 356 ? 44.488 9.835 -31.129 1.00 72.12 356 SER A CA 1
ATOM 2798 C C . SER A 1 356 ? 44.317 10.429 -32.524 1.00 72.12 356 SER A C 1
ATOM 2800 O O . SER A 1 356 ? 45.300 10.715 -33.207 1.00 72.12 356 SER A O 1
ATOM 2802 N N . GLY A 1 357 ? 43.069 10.634 -32.943 1.00 59.66 357 GLY A N 1
ATOM 2803 C CA . GLY A 1 357 ? 42.712 11.174 -34.254 1.00 59.66 357 GLY A CA 1
ATOM 2804 C C . GLY A 1 357 ? 43.005 12.668 -34.411 1.00 59.66 357 GLY A C 1
ATOM 2805 O O . GLY A 1 357 ? 42.175 13.389 -34.959 1.00 59.66 357 GLY A O 1
ATOM 2806 N N . LYS A 1 358 ? 44.153 13.163 -33.929 1.00 50.25 358 LYS A N 1
ATOM 2807 C CA . LYS A 1 358 ? 44.603 14.530 -34.210 1.00 50.25 358 LYS A CA 1
ATOM 2808 C C . LYS A 1 358 ? 45.002 14.621 -35.678 1.00 50.25 358 LYS A C 1
ATOM 2810 O O . LYS A 1 358 ? 46.120 14.284 -36.057 1.00 50.25 358 LYS A O 1
ATOM 2815 N N . ILE A 1 359 ? 44.083 15.098 -36.508 1.00 48.00 359 ILE A N 1
ATOM 2816 C CA . ILE A 1 359 ? 44.408 15.515 -37.867 1.00 48.00 359 ILE A CA 1
ATOM 2817 C C . ILE A 1 359 ? 45.044 16.903 -37.765 1.00 48.00 359 ILE A C 1
ATOM 2819 O O . ILE A 1 359 ? 44.378 17.881 -37.429 1.00 48.00 359 ILE A O 1
ATOM 2823 N N . TYR A 1 360 ? 46.346 16.989 -38.027 1.00 42.66 360 TYR A N 1
ATOM 2824 C CA . TYR A 1 360 ? 47.043 18.266 -38.131 1.00 42.66 360 TYR A CA 1
ATOM 2825 C C . TYR A 1 360 ? 46.814 18.855 -39.527 1.00 42.66 360 TYR A C 1
ATOM 2827 O O . TYR A 1 360 ? 47.323 18.331 -40.515 1.00 42.66 360 TYR A O 1
ATOM 2835 N N . PHE A 1 361 ? 46.092 19.973 -39.603 1.00 42.94 361 PHE A N 1
ATOM 2836 C CA . PHE A 1 361 ? 46.103 20.866 -40.763 1.00 42.94 361 PHE A CA 1
ATOM 2837 C C . PHE A 1 361 ? 46.673 22.218 -40.322 1.00 42.94 361 PHE A C 1
ATOM 2839 O O . PHE A 1 361 ? 46.111 22.874 -39.449 1.00 42.94 361 PHE A O 1
ATOM 2846 N N . ASN A 1 362 ? 47.811 22.623 -40.901 1.00 38.41 362 ASN A N 1
ATOM 2847 C CA . ASN A 1 362 ? 48.476 23.913 -40.650 1.00 38.41 362 ASN A CA 1
ATOM 2848 C C . ASN A 1 362 ? 48.607 24.302 -39.159 1.00 38.41 362 ASN A C 1
ATOM 2850 O O . ASN A 1 362 ? 48.214 25.393 -38.758 1.00 38.41 362 ASN A O 1
ATOM 2854 N N . ASN A 1 363 ? 49.187 23.419 -38.339 1.00 46.19 363 ASN A N 1
ATOM 2855 C CA . ASN A 1 363 ? 49.572 23.691 -36.943 1.00 46.19 363 ASN A CA 1
ATOM 2856 C C . ASN A 1 363 ? 48.459 24.135 -35.969 1.00 46.19 363 ASN A C 1
ATOM 2858 O O . ASN A 1 363 ? 48.782 24.546 -34.857 1.00 46.19 363 ASN A O 1
ATOM 2862 N N . ASN A 1 364 ? 47.176 23.966 -36.303 1.00 39.50 364 ASN A N 1
ATOM 2863 C CA . ASN A 1 364 ? 46.0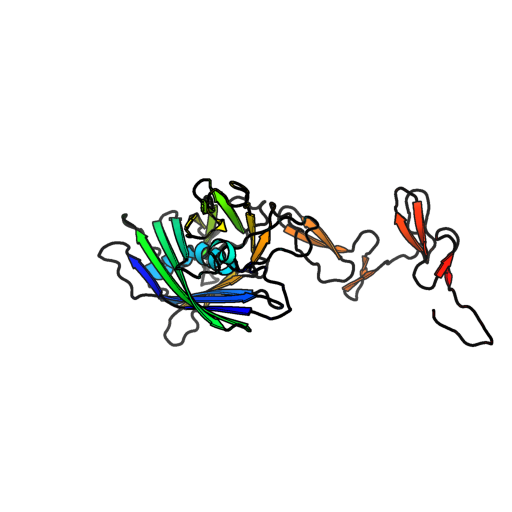74 24.118 -35.348 1.00 39.50 364 ASN A CA 1
ATOM 2864 C C . ASN A 1 364 ? 45.354 22.781 -35.115 1.00 39.50 364 ASN A C 1
ATOM 2866 O O . ASN A 1 364 ? 45.114 22.016 -36.048 1.00 39.50 364 ASN A O 1
ATOM 2870 N N . VAL A 1 365 ? 45.019 22.500 -33.850 1.00 40.47 365 VAL A N 1
ATOM 2871 C CA . VAL A 1 365 ? 44.312 21.280 -33.426 1.00 40.47 365 VAL A CA 1
ATOM 2872 C C . VAL A 1 365 ? 42.810 21.473 -33.633 1.00 40.47 365 VAL A C 1
ATOM 2874 O O . VAL A 1 365 ? 42.215 22.348 -33.007 1.00 40.47 365 VAL A O 1
ATOM 2877 N N . ILE A 1 366 ? 42.192 20.647 -34.480 1.00 42.28 366 ILE A N 1
ATOM 2878 C CA . ILE A 1 366 ? 40.731 20.555 -34.610 1.00 42.28 366 ILE A CA 1
ATOM 2879 C C . ILE A 1 366 ? 40.272 19.352 -33.777 1.00 42.28 366 ILE A C 1
ATOM 2881 O O . ILE A 1 366 ? 40.726 18.233 -34.013 1.00 42.28 366 ILE A O 1
ATOM 2885 N N . TYR A 1 367 ? 39.398 19.579 -32.793 1.00 41.81 367 TYR A N 1
ATOM 2886 C CA . TYR A 1 367 ? 38.710 18.501 -32.078 1.00 41.81 367 TYR A CA 1
ATOM 2887 C C . TYR A 1 367 ? 37.506 18.055 -32.915 1.00 41.81 367 TYR A C 1
ATOM 2889 O O . TYR A 1 367 ? 36.687 18.896 -33.285 1.00 41.81 367 TYR A O 1
ATOM 2897 N N . SER A 1 368 ? 37.427 16.762 -33.238 1.00 44.56 368 SER A N 1
ATOM 2898 C CA . SER A 1 368 ? 36.225 16.136 -33.806 1.00 44.56 368 SER A CA 1
ATOM 2899 C C . SER A 1 368 ? 35.266 15.700 -32.714 1.00 44.56 368 SER A C 1
ATOM 2901 O O . SER A 1 368 ? 35.778 15.024 -31.787 1.00 44.56 368 SER A O 1
#

Foldseek 3Di:
DDPPPVPDDQAKAKEKAKDWEFEAQDDPQGDDTWIKMWIAIDGPDGKIKIFTWFAFLQRLVSQQVLVVVVVVLLSNQQPADAFPPDPDPDDFAHNCVLQVNQCDWKWKKKWKQKPQFGIKIKIKTWHWDDDDPGHYTYTYIYIYIYDPDHTDGDSFHKFWDPQDWVPSLAQFDWKWFQAQQLKIWTDKTKTKIFTDDPDPPDPPPDTDIMIMIMIMIIDHPDPCSDNPHPGDGPQMKTKGWDPPWGWDKDQVDPVRGIIIMTMTSIHIGSDRDAQQRNDDDPAEQWDWDGDRSHIDTAHPPQFHQDPVRHTHNPFLPFDQQQPATFHSQWDHPHSVVSQIDGDPQWDDRRGPDTHRPQDDDPPDTDDD

Sequence (368 aa):
YVSFALYISVNDHKFSFSGSLTTRFGIENTSSPLLIYLDIQHGSLRRSSSGIRGGRTNDRIYSTMRLITPVFHILNSMVSSPCENIPKRERVYNLFTLGNGLQRPFKVLFQFDIERVGKFTIQAVLQLHDFTTGAYASGVIQLEAFSTESLNLLDQSYIEAYSASDKPDKTYYANYKIDDHGRVVFPEQTVKFIVEHRDSNEISNFPEEINVRWSAVAESESCLLKQVSSIPRDKSYYIRLKDRGYCSEDCSSPDGTCNLFCVDEPLLLATEPSPCDCVTCDRHGEVCRPEGASYRCECGQGLKLMPDNTCQVTNYLGVQCGSVNCHTHARCIDPNQAFCQCLPGYRGDGVSHCESGKIYFNNNVIYS